Protein AF-0000000086682140 (afdb_homodimer)

InterPro domains:
  IPR010852 Putative stress-induced transcription regulator [PTHR35525] (12-172)
  IPR021005 Zinc finger, CGNR [PF11706] (122-170)
  IPR023286 ABATE domain superfamily [G3DSA:1.10.3300.10] (5-171)
  IPR023286 ABATE domain superfamily [SSF160904] (14-169)

Foldseek 3Di:
DALVPCQVVFADPDLLNVLLVLLQLWWQFPVVSDIDHNLVVVCVVVVHDPVQSVVSVLLSVLLLCLQAVPVCNVVSLVVLCVVFVWDWDADPNDIAIDTHDGPSSSNSSVLVVCVVVVQNNQFHAAPPTRRTGGHPDPVSPDRHPACDQSDPRRDNSNVVVVVVVVVVVVVVPDD/DPLVPCQVVFADPDLLNVLLVLLCLWWQFPVVSDIDHNLVVVCVVVVHDPVQSVLSVLLSVLLLCLQAVPVCNVVSLVVLCVVFVWDWDADPNDIAIDTHDGDSSSNSSVLVVCVVVVQNNQFHAAPATRRTGGHPDPVSPDRHPACDQSDPRRDNSNVVVVVVVVVVVVVVPDD

Radius of gyration: 27.81 Å; Cα contacts (8 Å, |Δi|>4): 488; chains: 2; bounding box: 54×77×86 Å

Solvent-accessible surface area (backbone atoms only — not comparable to full-atom values): 19083 Å² total; per-residue (Å²): 125,67,48,66,80,64,41,66,70,30,59,42,68,74,66,41,29,58,48,45,54,55,47,51,24,47,38,36,44,77,87,76,63,48,76,44,75,47,48,67,60,53,37,60,77,66,67,55,51,75,69,51,46,56,51,40,52,54,47,36,55,46,49,48,40,33,48,66,62,38,94,57,22,47,59,49,51,38,52,50,36,59,74,18,54,40,27,66,37,50,56,95,76,33,69,43,74,46,53,44,89,56,72,59,26,52,47,49,49,30,49,51,52,25,32,63,73,62,49,42,83,29,38,37,47,16,83,77,52,49,47,58,34,27,43,81,50,93,85,51,71,69,66,51,74,25,58,55,50,71,45,98,69,32,55,27,48,37,46,54,50,51,52,50,50,51,49,52,56,50,64,68,55,62,131,126,66,44,64,78,62,41,63,71,30,58,40,70,75,64,41,29,59,49,45,55,54,47,51,24,49,38,37,44,78,88,76,63,48,76,43,75,47,47,65,60,53,38,58,77,66,67,54,50,72,68,52,46,56,49,39,52,53,47,36,56,48,49,50,40,33,46,64,62,38,94,56,21,47,58,49,51,39,53,48,36,59,73,19,55,40,28,66,37,51,55,96,77,33,69,42,74,45,53,46,86,53,72,59,26,52,47,50,49,29,48,51,53,25,32,63,72,62,49,43,83,29,40,36,46,14,84,78,53,52,49,58,32,28,43,80,50,92,85,53,71,71,66,49,75,25,60,55,50,66,42,97,69,32,55,27,48,38,45,53,51,51,52,52,51,51,50,51,56,50,65,69,54,61,131

Nearest PDB structures (foldseek):
  4pwx-assembly1_C  TM=3.689E-01  e=3.991E+00  Saccharomyces cerevisiae S288C
  5t7z-assembly1_A  TM=4.632E-01  e=8.952E+00  Sorangium cellulosum
  8cdq-assembly1_A  TM=2.396E-01  e=1.258E+00  Plasmodium falciparum 3D7
  8wx1-assembly1_A  TM=2.252E-01  e=6.708E+00  Mus musculus
  5t7z-assembly1_A  TM=4.726E-01  e=6.523E+00  Sorangium cellulosum

Sequence (350 aa):
MVNGGRAAAQEAPGALERVRELLNTWLVPNDTRQPTDAFAGYATRHGLTRAERSELRELRDDLRGAVERADDGDDRLNGWLRRSDLRPEIENGTLVFRHAPGPAAELVAAVVAAVDDGRWPRLKACPDCRWVFYDHTRNGGKRWCLMTAGGPDGRSCGTIAKVRSHRQRQAAQPFMVNGGRAAAQEAPGALERVRELLNTWLVPNDTRQPTDAFAGYATRHGLTRAERSELRELRDDLRGAVERADDGDDRLNGWLRRSDLRPEIENGTLVFRHAPGPAAELVAAVVAAVDDGRWPRLKACPDCRWVFYDHTRNGGKRWCLMTAGGPDGRSCGTIAKVRSHRQRQAAQPF

pLDDT: mean 88.55, std 13.65, range [26.81, 98.31]

Organism: NCBI:txid175570

Structure (mmCIF, N/CA/C/O backbone):
data_AF-0000000086682140-model_v1
#
loop_
_entity.id
_entity.type
_entity.pdbx_description
1 polymer 'PadR family transcriptional regulator'
#
loop_
_atom_site.group_PDB
_atom_site.id
_atom_site.type_symbol
_atom_site.label_atom_id
_atom_site.label_alt_id
_atom_site.label_comp_id
_atom_site.label_asym_id
_atom_site.label_entity_id
_atom_site.label_seq_id
_atom_site.pdbx_PDB_ins_code
_atom_site.Cartn_x
_atom_site.Cartn_y
_atom_site.Cartn_z
_atom_site.occupancy
_atom_site.B_iso_or_equiv
_atom_site.auth_seq_id
_atom_site.auth_comp_id
_atom_site.auth_asym_id
_atom_site.auth_atom_id
_atom_site.pdbx_PDB_model_num
ATOM 1 N N . MET A 1 1 ? 10.82 -36.281 -7.223 1 27.5 1 MET A N 1
ATOM 2 C CA . MET A 1 1 ? 11.617 -35.156 -6.758 1 27.5 1 MET A CA 1
ATOM 3 C C . MET A 1 1 ? 11.641 -34.031 -7.793 1 27.5 1 MET A C 1
ATOM 5 O O . MET A 1 1 ? 12.047 -34.25 -8.938 1 27.5 1 MET A O 1
ATOM 9 N N . VAL A 1 2 ? 10.617 -33.219 -7.898 1 36.12 2 VAL A N 1
ATOM 10 C CA . VAL A 1 2 ? 10.609 -32 -8.742 1 36.12 2 VAL A CA 1
ATOM 11 C C . VAL A 1 2 ? 11.984 -31.344 -8.695 1 36.12 2 VAL A C 1
ATOM 13 O O . VAL A 1 2 ? 12.789 -31.625 -7.801 1 36.12 2 VAL A O 1
ATOM 16 N N . ASN A 1 3 ? 12.516 -30.609 -9.641 1 38.56 3 ASN A N 1
ATOM 17 C CA . ASN A 1 3 ? 13.797 -29.922 -9.664 1 38.56 3 ASN A CA 1
ATOM 18 C C . ASN A 1 3 ? 14.172 -29.391 -8.281 1 38.56 3 ASN A C 1
ATOM 20 O O . ASN A 1 3 ? 13.805 -28.281 -7.914 1 38.56 3 ASN A O 1
ATOM 24 N N . GLY A 1 4 ? 14.281 -30.234 -7.359 1 37.88 4 GLY A N 1
ATOM 25 C CA . GLY A 1 4 ? 14.586 -29.938 -5.969 1 37.88 4 GLY A CA 1
ATOM 26 C C . GLY A 1 4 ? 15.641 -28.875 -5.805 1 37.88 4 GLY A C 1
ATOM 27 O O . GLY A 1 4 ? 15.516 -28 -4.945 1 37.88 4 GLY A O 1
ATOM 28 N N . GLY A 1 5 ? 16.906 -29.172 -6.305 1 43.31 5 GLY A N 1
ATOM 29 C CA . GLY A 1 5 ? 18.047 -28.297 -6.082 1 43.31 5 GLY A CA 1
ATOM 30 C C . GLY A 1 5 ? 17.875 -26.922 -6.688 1 43.31 5 GLY A C 1
ATOM 31 O O . GLY A 1 5 ? 18.344 -25.922 -6.121 1 43.31 5 GLY A O 1
ATOM 32 N N . ARG A 1 6 ? 17.609 -26.797 -7.945 1 46.78 6 ARG A N 1
ATOM 33 C CA . ARG A 1 6 ? 17.5 -25.625 -8.805 1 46.78 6 ARG A CA 1
ATOM 34 C C . ARG A 1 6 ? 16.172 -24.906 -8.586 1 46.78 6 ARG A C 1
ATOM 36 O O . ARG A 1 6 ? 15.922 -23.844 -9.172 1 46.78 6 ARG A O 1
ATOM 43 N N . ALA A 1 7 ? 15.242 -25.562 -7.852 1 53.06 7 ALA A N 1
ATOM 44 C CA . ALA A 1 7 ? 13.977 -25.047 -7.352 1 53.06 7 ALA A CA 1
ATOM 45 C C . ALA A 1 7 ? 14.203 -23.828 -6.449 1 53.06 7 ALA A C 1
ATOM 47 O O . ALA A 1 7 ? 13.383 -22.906 -6.414 1 53.06 7 ALA A O 1
ATOM 48 N N . ALA A 1 8 ? 15.453 -23.938 -5.832 1 55.75 8 ALA A N 1
ATOM 49 C CA . ALA A 1 8 ? 15.727 -22.906 -4.84 1 55.75 8 ALA A CA 1
ATOM 50 C C . ALA A 1 8 ? 15.883 -21.547 -5.504 1 55.75 8 ALA A C 1
ATOM 52 O O . ALA A 1 8 ? 15.469 -20.516 -4.945 1 55.75 8 ALA A O 1
ATOM 53 N N . ALA A 1 9 ? 16.156 -21.672 -6.949 1 74.31 9 ALA A N 1
ATOM 54 C CA . ALA A 1 9 ? 16.453 -20.391 -7.602 1 74.31 9 ALA A CA 1
ATOM 55 C C . ALA A 1 9 ? 15.18 -19.734 -8.133 1 74.31 9 ALA A C 1
ATOM 57 O O . ALA A 1 9 ? 15.195 -18.562 -8.516 1 74.31 9 ALA A O 1
ATOM 58 N N . GLN A 1 10 ? 14.008 -20.5 -7.844 1 89.69 10 GLN A N 1
ATOM 59 C CA . GLN A 1 10 ? 12.812 -19.922 -8.453 1 89.69 10 GLN A CA 1
ATOM 60 C C . GLN A 1 10 ? 11.797 -19.516 -7.383 1 89.69 10 GLN A C 1
ATOM 62 O O . GLN A 1 10 ? 10.695 -19.062 -7.707 1 89.69 10 GLN A O 1
ATOM 67 N N . GLU A 1 11 ? 12.195 -19.703 -6.121 1 94 11 GLU A N 1
ATOM 68 C CA . GLU A 1 11 ? 11.305 -19.422 -5 1 94 11 GLU A CA 1
ATOM 69 C C . GLU A 1 11 ? 10.984 -17.938 -4.922 1 94 11 GLU A C 1
ATOM 71 O O . GLU A 1 11 ? 11.867 -17.094 -5.125 1 94 11 GLU A O 1
ATOM 76 N N . ALA A 1 12 ? 9.656 -17.688 -4.68 1 96.5 12 ALA A N 1
ATOM 77 C CA . ALA A 1 12 ? 9.258 -16.297 -4.473 1 96.5 12 ALA A CA 1
ATOM 78 C C . ALA A 1 12 ? 9.609 -15.828 -3.061 1 96.5 12 ALA A C 1
ATOM 80 O O . ALA A 1 12 ? 9.688 -16.641 -2.135 1 96.5 12 ALA A O 1
ATOM 81 N N . PRO A 1 13 ? 9.898 -14.625 -2.904 1 95.31 13 PRO A N 1
ATOM 82 C CA . PRO A 1 13 ? 10.242 -14.125 -1.569 1 95.31 13 PRO A CA 1
ATOM 83 C C . PRO A 1 13 ? 9.047 -14.109 -0.62 1 95.31 13 PRO A C 1
ATOM 85 O O . PRO A 1 13 ? 7.922 -13.844 -1.046 1 95.31 13 PRO A O 1
ATOM 88 N N . GLY A 1 14 ? 9.289 -14.414 0.623 1 94.25 14 GLY A N 1
ATOM 89 C CA . GLY A 1 14 ? 8.312 -14.25 1.688 1 94.25 14 GLY A CA 1
ATOM 90 C C . GLY A 1 14 ? 7.039 -15.031 1.453 1 94.25 14 GLY A C 1
ATOM 91 O O . GLY A 1 14 ? 7.082 -16.188 1.027 1 94.25 14 GLY A O 1
ATOM 92 N N . ALA A 1 15 ? 5.895 -14.406 1.767 1 96 15 ALA A N 1
ATOM 93 C CA . ALA A 1 15 ? 4.59 -15.062 1.734 1 96 15 ALA A CA 1
ATOM 94 C C . ALA A 1 15 ? 4.164 -15.367 0.301 1 96 15 ALA A C 1
ATOM 96 O O . ALA A 1 15 ? 3.285 -16.203 0.07 1 96 15 ALA A O 1
ATOM 97 N N . LEU A 1 16 ? 4.762 -14.719 -0.667 1 97.56 16 LEU A N 1
ATOM 98 C CA . LEU A 1 16 ? 4.438 -14.953 -2.07 1 97.56 16 LEU A CA 1
ATOM 99 C C . LEU A 1 16 ? 4.773 -16.375 -2.479 1 97.56 16 LEU A C 1
ATOM 101 O O . LEU A 1 16 ? 4.184 -16.922 -3.418 1 97.56 16 LEU A O 1
ATOM 105 N N . GLU A 1 17 ? 5.727 -17 -1.706 1 97.62 17 GLU A N 1
ATOM 106 C CA . GLU A 1 17 ? 6.086 -18.391 -1.981 1 97.62 17 GLU A CA 1
ATOM 107 C C . GLU A 1 17 ? 4.902 -19.312 -1.741 1 97.62 17 GLU A C 1
ATOM 109 O O . GLU A 1 17 ? 4.738 -20.312 -2.449 1 97.62 17 GLU A O 1
ATOM 114 N N . ARG A 1 18 ? 4.078 -18.969 -0.835 1 97.69 18 ARG A N 1
ATOM 115 C CA . ARG A 1 18 ? 2.902 -19.797 -0.57 1 97.69 18 ARG A CA 1
ATOM 116 C C . ARG A 1 18 ? 1.924 -19.734 -1.738 1 97.69 18 ARG A C 1
ATOM 118 O O . ARG A 1 18 ? 1.232 -20.719 -2.02 1 97.69 18 ARG A O 1
ATOM 125 N N . VAL A 1 19 ? 1.874 -18.609 -2.398 1 98.25 19 VAL A N 1
ATOM 126 C CA . VAL A 1 19 ? 1.046 -18.469 -3.59 1 98.25 19 VAL A CA 1
ATOM 127 C C . VAL A 1 19 ? 1.596 -19.328 -4.715 1 98.25 19 VAL A C 1
ATOM 129 O O . VAL A 1 19 ? 0.851 -20.094 -5.348 1 98.25 19 VAL A O 1
ATOM 132 N N . ARG A 1 20 ? 2.885 -19.25 -4.895 1 97.62 20 ARG A N 1
ATOM 133 C CA . ARG A 1 20 ? 3.527 -20.047 -5.93 1 97.62 20 ARG A CA 1
ATOM 134 C C . ARG A 1 20 ? 3.316 -21.547 -5.676 1 97.62 20 ARG A C 1
ATOM 136 O O . ARG A 1 20 ? 3.027 -22.297 -6.602 1 97.62 20 ARG A O 1
ATOM 143 N N . GLU A 1 21 ? 3.455 -21.938 -4.43 1 96.81 21 GLU A N 1
ATOM 144 C CA . GLU A 1 21 ? 3.238 -23.328 -4.055 1 96.81 21 GLU A CA 1
ATOM 145 C C . GLU A 1 21 ? 1.837 -23.797 -4.441 1 96.81 21 GLU A C 1
ATOM 147 O O . GLU A 1 21 ? 1.67 -24.875 -5.008 1 96.81 21 GLU A O 1
ATOM 152 N N . LEU A 1 22 ? 0.866 -23.016 -4.164 1 97.88 22 LEU A N 1
ATOM 153 C CA . LEU A 1 22 ? -0.511 -23.359 -4.5 1 97.88 22 LEU A CA 1
ATOM 154 C C . LEU A 1 22 ? -0.693 -23.469 -6.008 1 97.88 22 LEU A C 1
ATOM 156 O O . LEU A 1 22 ? -1.294 -24.422 -6.496 1 97.88 22 LEU A O 1
ATOM 160 N N . LEU A 1 23 ? -0.171 -22.5 -6.738 1 97 23 LEU A N 1
ATOM 161 C CA . LEU A 1 23 ? -0.361 -22.453 -8.188 1 97 23 LEU A CA 1
ATOM 162 C C . LEU A 1 23 ? 0.277 -23.672 -8.852 1 97 23 LEU A C 1
ATOM 164 O O . LEU A 1 23 ? -0.241 -24.172 -9.852 1 97 23 LEU A O 1
ATOM 168 N N . ASN A 1 24 ? 1.312 -24.156 -8.266 1 95.25 24 ASN A N 1
ATOM 169 C CA . ASN A 1 24 ? 2.059 -25.25 -8.883 1 95.25 24 ASN A CA 1
ATOM 170 C C . ASN A 1 24 ? 1.51 -26.609 -8.469 1 95.25 24 ASN A C 1
ATOM 172 O O . ASN A 1 24 ? 2.102 -27.641 -8.781 1 95.25 24 ASN A O 1
ATOM 176 N N . THR A 1 25 ? 0.406 -26.562 -7.777 1 96.25 25 THR A N 1
ATOM 177 C CA . THR A 1 25 ? -0.294 -27.812 -7.559 1 96.25 25 THR A CA 1
ATOM 178 C C . THR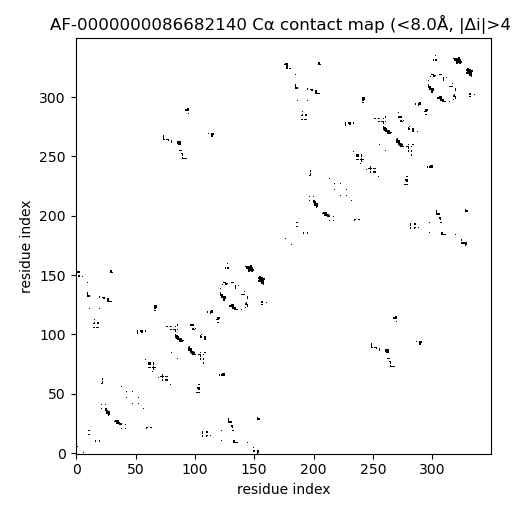 A 1 25 ? -0.935 -28.312 -8.852 1 96.25 25 THR A C 1
ATOM 180 O O . THR A 1 25 ? -1.31 -29.484 -8.953 1 96.25 25 THR A O 1
ATOM 183 N N . TRP A 1 26 ? -1.148 -27.422 -9.797 1 90.31 26 TRP A N 1
ATOM 184 C CA . TRP A 1 26 ? -1.518 -27.797 -11.156 1 90.31 26 TRP A CA 1
ATOM 185 C C . TRP A 1 26 ? -0.335 -27.625 -12.102 1 90.31 26 TRP A C 1
ATOM 187 O O . TRP A 1 26 ? 0.271 -26.547 -12.172 1 90.31 26 TRP A O 1
ATOM 197 N N . LEU A 1 27 ? 0.057 -28.734 -12.742 1 84.44 27 LEU A N 1
ATOM 198 C CA . LEU A 1 27 ? 1.24 -28.656 -13.594 1 84.44 27 LEU A CA 1
ATOM 199 C C . LEU A 1 27 ? 1.135 -29.641 -14.766 1 84.44 27 LEU A C 1
ATOM 201 O O . LEU A 1 27 ? 0.245 -30.484 -14.789 1 84.44 27 LEU A O 1
ATOM 205 N N . VAL A 1 28 ? 1.947 -29.406 -15.742 1 85 28 VAL A N 1
ATOM 206 C CA . VAL A 1 28 ? 2.104 -30.297 -16.875 1 85 28 VAL A CA 1
ATOM 207 C C . VAL A 1 28 ? 3.473 -30.984 -16.812 1 85 28 VAL A C 1
ATOM 209 O O . VAL A 1 28 ? 4.48 -30.391 -17.219 1 85 28 VAL A O 1
ATOM 212 N N . PRO A 1 29 ? 3.449 -32.219 -16.406 1 80.56 29 PRO A N 1
ATOM 213 C CA . PRO A 1 29 ? 4.734 -32.938 -16.328 1 80.56 29 PRO A CA 1
ATOM 214 C C . PRO A 1 29 ? 5.434 -33 -17.688 1 80.56 29 PRO A C 1
ATOM 216 O O . PRO A 1 29 ? 4.777 -33.156 -18.719 1 80.56 29 PRO A O 1
ATOM 219 N N . ASN A 1 30 ? 6.699 -32.875 -17.609 1 77.12 30 ASN A N 1
ATOM 220 C CA . ASN A 1 30 ? 7.488 -32.844 -18.828 1 77.12 30 ASN A CA 1
ATOM 221 C C . ASN A 1 30 ? 7.371 -34.156 -19.594 1 77.12 30 ASN A C 1
ATOM 223 O O . ASN A 1 30 ? 7.344 -34.188 -20.828 1 77.12 30 ASN A O 1
ATOM 227 N N . ASP A 1 31 ? 7.336 -35.281 -18.859 1 77.81 31 ASP A N 1
ATOM 228 C CA . ASP A 1 31 ? 7.387 -36.594 -19.453 1 77.81 31 ASP A CA 1
ATOM 229 C C . ASP A 1 31 ? 6.062 -36.938 -20.125 1 77.81 31 ASP A C 1
ATOM 231 O O . ASP A 1 31 ? 6.043 -37.375 -21.281 1 77.81 31 ASP A O 1
ATOM 235 N N . THR A 1 32 ? 4.938 -36.688 -19.484 1 81.94 32 THR A N 1
ATOM 236 C CA . THR A 1 32 ? 3.641 -37.094 -20 1 81.94 32 THR A CA 1
ATOM 237 C C . THR A 1 32 ? 2.982 -35.969 -20.781 1 81.94 32 THR A C 1
ATOM 239 O O . THR A 1 32 ? 2.139 -36.219 -21.641 1 81.94 32 THR A O 1
ATOM 242 N N . ARG A 1 33 ? 3.361 -34.781 -20.422 1 83.62 33 ARG A N 1
ATOM 243 C CA . ARG A 1 33 ? 2.76 -33.594 -20.984 1 83.62 33 ARG A CA 1
ATOM 244 C C . ARG A 1 33 ? 1.255 -33.562 -20.734 1 83.62 33 ARG A C 1
ATOM 246 O O . ARG A 1 33 ? 0.515 -32.875 -21.453 1 83.62 33 ARG A O 1
ATOM 253 N N . GLN A 1 34 ? 0.781 -34.438 -19.781 1 87.69 34 GLN A N 1
ATOM 254 C CA . GLN A 1 34 ? -0.613 -34.438 -19.359 1 87.69 34 GLN A CA 1
ATOM 255 C C . GLN A 1 34 ? -0.781 -33.656 -18.047 1 87.69 34 GLN A C 1
ATOM 257 O O . GLN A 1 34 ? -0.098 -33.938 -17.062 1 87.69 34 GLN A O 1
ATOM 262 N N . PRO A 1 35 ? -1.695 -32.75 -18.188 1 89 35 PRO A N 1
ATOM 263 C CA . PRO A 1 35 ? -1.906 -31.953 -16.984 1 89 35 PRO A CA 1
ATOM 264 C C . PRO A 1 35 ? -2.217 -32.812 -15.758 1 89 35 PRO A C 1
ATOM 266 O O . PRO A 1 35 ? -2.953 -33.781 -15.859 1 89 35 PRO A O 1
ATOM 269 N N . THR A 1 36 ? -1.603 -32.562 -14.688 1 89.69 36 THR A N 1
ATOM 270 C CA . THR A 1 36 ? -1.779 -33.25 -13.414 1 89.69 36 THR A CA 1
ATOM 271 C C . THR A 1 36 ? -2.168 -32.25 -12.32 1 89.69 36 THR A C 1
ATOM 273 O O . THR A 1 36 ? -1.64 -31.141 -12.266 1 89.69 36 THR A O 1
ATOM 276 N N . ASP A 1 37 ? -3.117 -32.656 -11.453 1 94.19 37 ASP A N 1
ATOM 277 C CA . ASP A 1 37 ? -3.572 -31.844 -10.336 1 94.19 37 ASP A CA 1
ATOM 278 C C . ASP A 1 37 ? -3.156 -32.469 -9 1 94.19 37 ASP A C 1
ATOM 280 O O . ASP A 1 37 ? -3.752 -33.438 -8.547 1 94.19 37 ASP A O 1
ATOM 284 N N . ALA A 1 38 ? -2.205 -31.922 -8.406 1 94.38 38 ALA A N 1
ATOM 285 C CA . ALA A 1 38 ? -1.678 -32.406 -7.141 1 94.38 38 ALA A CA 1
ATOM 286 C C . ALA A 1 38 ? -2.293 -31.672 -5.957 1 94.38 38 ALA A C 1
ATOM 288 O O . ALA A 1 38 ? -1.717 -31.641 -4.867 1 94.38 38 ALA A O 1
ATOM 289 N N . PHE A 1 39 ? -3.479 -31.078 -6.117 1 97.12 39 PHE A N 1
ATOM 290 C CA . PHE A 1 39 ? -4.113 -30.266 -5.094 1 97.12 39 PHE A CA 1
ATOM 291 C C . PHE A 1 39 ? -4.48 -31.109 -3.879 1 97.12 39 PHE A C 1
ATOM 293 O O . PHE A 1 39 ? -4.395 -30.641 -2.742 1 97.12 39 PHE A O 1
ATOM 300 N N . ALA A 1 40 ? -4.891 -32.312 -4.098 1 96 40 ALA A N 1
ATOM 301 C CA . ALA A 1 40 ? -5.316 -33.188 -2.994 1 96 40 ALA A CA 1
ATOM 302 C C . ALA A 1 40 ? -4.191 -33.375 -1.983 1 96 40 ALA A C 1
ATOM 304 O O . ALA A 1 40 ? -4.418 -33.312 -0.773 1 96 40 ALA A O 1
ATOM 305 N N . GLY A 1 41 ? -3.016 -33.656 -2.502 1 96.19 41 GLY A N 1
ATOM 306 C CA . GLY A 1 41 ? -1.868 -33.781 -1.619 1 96.19 41 GLY A CA 1
ATOM 307 C C . GLY A 1 41 ? -1.547 -32.5 -0.866 1 96.19 41 GLY A C 1
ATOM 308 O O . GLY A 1 41 ? -1.269 -32.531 0.335 1 96.19 41 GLY A O 1
ATOM 309 N N . TYR A 1 42 ? -1.595 -31.469 -1.552 1 97.31 42 TYR A N 1
ATOM 310 C CA . TYR A 1 42 ? -1.396 -30.141 -0.957 1 97.31 42 TYR A CA 1
ATOM 311 C C . TYR A 1 42 ? -2.4 -29.891 0.162 1 97.31 42 TYR A C 1
ATOM 313 O O . TYR A 1 42 ? -2.027 -29.453 1.252 1 97.31 42 TYR A O 1
ATOM 321 N N . ALA A 1 43 ? -3.674 -30.141 -0.108 1 97.69 43 ALA A N 1
ATOM 322 C CA . ALA A 1 43 ? -4.75 -29.906 0.851 1 97.69 43 ALA A CA 1
ATOM 323 C C . ALA A 1 43 ? -4.555 -30.734 2.111 1 97.69 43 ALA A C 1
ATOM 325 O O . ALA A 1 43 ? -4.777 -30.266 3.225 1 97.69 43 ALA A O 1
ATOM 326 N N . THR A 1 44 ? -4.109 -31.969 1.901 1 97.25 44 THR A N 1
ATOM 327 C CA . THR A 1 44 ? -3.879 -32.875 3.027 1 97.25 44 THR A CA 1
ATOM 328 C C . THR A 1 44 ? -2.719 -32.375 3.887 1 97.25 44 THR A C 1
ATOM 330 O O . THR A 1 44 ? -2.83 -32.312 5.113 1 97.25 44 THR A O 1
ATOM 333 N N . ARG A 1 45 ? -1.679 -31.969 3.252 1 96.81 45 ARG A N 1
ATOM 334 C CA . ARG A 1 45 ? -0.485 -31.5 3.949 1 96.81 45 ARG A CA 1
ATOM 335 C C . ARG A 1 45 ? -0.788 -30.25 4.766 1 96.81 45 ARG A C 1
ATOM 337 O O . ARG A 1 45 ? -0.194 -30.047 5.824 1 96.81 45 ARG A O 1
ATOM 344 N N . HIS A 1 46 ? -1.737 -29.5 4.332 1 96.62 46 HIS A N 1
ATOM 345 C CA . HIS A 1 46 ? -2.041 -28.234 5 1 96.62 46 HIS A CA 1
ATOM 346 C C . HIS A 1 46 ? -3.268 -28.375 5.895 1 96.62 46 HIS A C 1
ATOM 348 O O . HIS A 1 46 ? -3.715 -27.391 6.492 1 96.62 46 HIS A O 1
ATOM 354 N N . GLY A 1 47 ? -3.861 -29.5 5.973 1 97.12 47 GLY A N 1
ATOM 355 C CA . GLY A 1 47 ? -4.977 -29.75 6.871 1 97.12 47 GLY A CA 1
ATOM 356 C C . GLY A 1 47 ? -6.207 -28.922 6.547 1 97.12 47 GLY A C 1
ATOM 357 O O . GLY A 1 47 ? -6.852 -28.391 7.449 1 97.12 47 GLY A O 1
ATOM 358 N N . LEU A 1 48 ? -6.621 -28.859 5.289 1 97.81 48 LEU A N 1
ATOM 359 C CA . LEU A 1 48 ? -7.711 -27.984 4.848 1 97.81 48 LEU A CA 1
ATOM 360 C C . LEU A 1 48 ? -9.055 -28.672 5.039 1 97.81 48 LEU A C 1
ATOM 362 O O . LEU A 1 48 ? -9.188 -29.875 4.793 1 97.81 48 LEU A O 1
ATOM 366 N N . THR A 1 49 ? -9.992 -27.922 5.484 1 97.88 49 THR A N 1
ATOM 367 C CA . THR A 1 49 ? -11.375 -28.391 5.523 1 97.88 49 THR A CA 1
ATOM 368 C C . THR A 1 49 ? -11.961 -28.469 4.113 1 97.88 49 THR A C 1
ATOM 370 O O . THR A 1 49 ? -11.352 -27.969 3.16 1 97.88 49 THR A O 1
ATOM 373 N N . ARG A 1 50 ? -13.102 -29.109 3.945 1 97.19 50 ARG A N 1
ATOM 374 C CA . ARG A 1 50 ? -13.766 -29.219 2.652 1 97.19 50 ARG A CA 1
ATOM 375 C C . ARG A 1 50 ? -14.062 -27.828 2.07 1 97.19 50 ARG A C 1
ATOM 377 O O . ARG A 1 50 ? -13.852 -27.594 0.878 1 97.19 50 ARG A O 1
ATOM 384 N N . ALA A 1 51 ? -14.531 -26.969 2.932 1 97.12 51 ALA A N 1
ATOM 385 C CA . ALA A 1 51 ? -14.859 -25.625 2.488 1 97.12 51 ALA A CA 1
ATOM 386 C C . ALA A 1 51 ? -13.609 -24.875 2.039 1 97.12 51 ALA A C 1
ATOM 388 O O . ALA A 1 51 ? -13.625 -24.188 1.014 1 97.12 51 ALA A O 1
ATOM 389 N N . GLU A 1 52 ? -12.562 -25.047 2.74 1 97.81 52 GLU A N 1
ATOM 390 C CA . GLU A 1 52 ? -11.312 -24.375 2.408 1 97.81 52 GLU A CA 1
ATOM 391 C C . GLU A 1 52 ? -10.719 -24.922 1.113 1 97.81 52 GLU A C 1
ATOM 393 O O . GLU A 1 52 ? -10.125 -24.188 0.329 1 97.81 52 GLU A O 1
ATOM 398 N N . ARG A 1 53 ? -10.898 -26.219 0.933 1 98 53 ARG A N 1
ATOM 399 C CA . ARG A 1 53 ? -10.422 -26.844 -0.299 1 98 53 ARG A CA 1
ATOM 400 C C . ARG A 1 53 ? -11.102 -26.234 -1.519 1 98 53 ARG A C 1
ATOM 402 O O . ARG A 1 53 ? -10.438 -25.859 -2.484 1 98 53 ARG A O 1
ATOM 409 N N . SER A 1 54 ? -12.391 -26.172 -1.442 1 97.56 54 SER A N 1
ATOM 410 C CA . SER A 1 54 ? -13.156 -25.609 -2.553 1 97.56 54 SER A CA 1
ATOM 411 C C . SER A 1 54 ? -12.75 -24.172 -2.828 1 97.56 54 SER A C 1
ATOM 413 O O . SER A 1 54 ? -12.523 -23.797 -3.98 1 97.56 54 SER A O 1
ATOM 415 N N . GLU A 1 55 ? -12.609 -23.406 -1.826 1 97.88 55 GLU A N 1
ATOM 416 C CA . GLU A 1 55 ? -12.242 -22 -1.942 1 97.88 55 GLU A CA 1
ATOM 417 C C . GLU A 1 55 ? -10.844 -21.828 -2.527 1 97.88 55 GLU A C 1
ATOM 419 O O . GLU A 1 55 ? -10.625 -21 -3.408 1 97.88 55 GLU A O 1
ATOM 424 N N . LEU A 1 56 ? -9.93 -22.625 -2.113 1 98.19 56 LEU A N 1
ATOM 425 C CA . LEU A 1 56 ? -8.547 -22.516 -2.555 1 98.19 56 LEU A CA 1
ATOM 426 C C . LEU A 1 56 ? -8.398 -22.969 -4.004 1 98.19 56 LEU A C 1
ATOM 428 O O . LEU A 1 56 ? -7.574 -22.422 -4.742 1 98.19 56 LEU A O 1
ATOM 432 N N . ARG A 1 57 ? -9.195 -23.922 -4.375 1 97.5 57 ARG A N 1
ATOM 433 C CA . ARG A 1 57 ? -9.164 -24.344 -5.773 1 97.5 57 ARG A CA 1
ATOM 434 C C . ARG A 1 57 ? -9.641 -23.219 -6.691 1 97.5 57 ARG A C 1
ATOM 436 O O . ARG A 1 57 ? -9.055 -22.984 -7.746 1 97.5 57 ARG A O 1
ATOM 443 N N . GLU A 1 58 ? -10.695 -22.609 -6.227 1 97.44 58 GLU A N 1
ATOM 444 C CA . GLU A 1 58 ? -11.195 -21.469 -6.992 1 97.44 58 GLU A CA 1
ATOM 445 C C . GLU A 1 58 ? -10.148 -20.359 -7.051 1 97.44 58 GLU A C 1
ATOM 447 O O . GLU A 1 58 ? -9.922 -19.766 -8.109 1 97.44 58 GLU A O 1
ATOM 452 N N . LEU A 1 59 ? -9.539 -20.062 -5.949 1 98.25 59 LEU A N 1
ATOM 453 C CA . LEU A 1 59 ? -8.5 -19.047 -5.879 1 98.25 59 LEU A CA 1
ATOM 454 C C . LEU A 1 59 ? -7.332 -19.391 -6.793 1 98.25 59 LEU A C 1
ATOM 456 O O . LEU A 1 59 ? -6.816 -18.531 -7.508 1 98.25 59 LEU A O 1
ATOM 460 N N . ARG A 1 60 ? -6.918 -20.656 -6.719 1 97.88 60 ARG A N 1
ATOM 461 C CA . ARG A 1 60 ? -5.812 -21.125 -7.555 1 97.88 60 ARG A CA 1
ATOM 462 C C . ARG A 1 60 ? -6.078 -20.828 -9.031 1 97.88 60 ARG A C 1
ATOM 464 O O . ARG A 1 60 ? -5.207 -20.297 -9.727 1 97.88 60 ARG A O 1
ATOM 471 N N . ASP A 1 61 ? -7.277 -21.109 -9.453 1 95.44 61 ASP A N 1
ATOM 472 C CA . ASP A 1 61 ? -7.629 -20.922 -10.859 1 95.44 61 ASP A CA 1
ATOM 473 C C . ASP A 1 61 ? -7.617 -19.438 -11.227 1 95.44 61 ASP A C 1
ATOM 475 O O . ASP A 1 61 ? -7.094 -19.062 -12.281 1 95.44 61 ASP A O 1
ATOM 479 N N . ASP A 1 62 ? -8.141 -18.641 -10.398 1 96.38 62 ASP A N 1
ATOM 480 C CA . ASP A 1 62 ? -8.195 -17.203 -10.664 1 96.38 62 ASP A CA 1
ATOM 481 C C . ASP A 1 62 ? -6.797 -16.578 -10.617 1 96.38 62 ASP A C 1
ATOM 483 O O . ASP A 1 62 ? -6.461 -15.734 -11.445 1 96.38 62 ASP A O 1
ATOM 487 N N . LEU A 1 63 ? -5.973 -17.016 -9.672 1 97.06 63 LEU A N 1
ATOM 488 C CA . LEU A 1 63 ? -4.621 -16.484 -9.57 1 97.06 63 LEU A CA 1
ATOM 489 C C . LEU A 1 63 ? -3.779 -16.906 -10.773 1 97.06 63 LEU A C 1
ATOM 491 O O . LEU A 1 63 ? -2.928 -16.141 -11.234 1 97.06 63 LEU A O 1
ATOM 495 N N . ARG A 1 64 ? -3.986 -18.109 -11.211 1 94.56 64 ARG A N 1
ATOM 496 C CA . ARG A 1 64 ? -3.277 -18.547 -12.406 1 94.56 64 ARG A CA 1
ATOM 497 C C . ARG A 1 64 ? -3.605 -17.656 -13.602 1 94.56 64 ARG A C 1
ATOM 499 O O . ARG A 1 64 ? -2.709 -17.234 -14.336 1 94.56 64 ARG A O 1
ATOM 506 N N . GLY A 1 65 ? -4.883 -17.359 -13.75 1 92.88 65 GLY A N 1
ATOM 507 C CA . GLY A 1 65 ? -5.27 -16.422 -14.789 1 92.88 65 GLY A CA 1
ATOM 508 C C . GLY A 1 65 ? -4.594 -15.07 -14.656 1 92.88 65 GLY A C 1
ATOM 509 O O . GLY A 1 65 ? -4.16 -14.484 -15.648 1 92.88 65 GLY A O 1
ATOM 510 N N . ALA A 1 66 ? -4.477 -14.594 -13.469 1 94.25 66 ALA A N 1
ATOM 511 C CA . ALA A 1 66 ? -3.867 -13.297 -13.219 1 94.25 66 ALA A CA 1
ATOM 512 C C . ALA A 1 66 ? -2.373 -13.312 -13.523 1 94.25 66 ALA A C 1
ATOM 514 O O . ALA A 1 66 ? -1.841 -12.375 -14.117 1 94.25 66 ALA A O 1
ATOM 515 N N . VAL A 1 67 ? -1.686 -14.383 -13.109 1 94.31 67 VAL A N 1
ATOM 516 C CA . VAL A 1 67 ? -0.252 -14.531 -13.344 1 94.31 67 VAL A CA 1
ATOM 517 C C . VAL A 1 67 ? 0.021 -14.617 -14.844 1 94.31 67 VAL A C 1
ATOM 519 O O . VAL A 1 67 ? 1.012 -14.062 -15.336 1 94.31 67 VAL A O 1
ATOM 522 N N . GLU A 1 68 ? -0.877 -15.203 -15.523 1 89.81 68 GLU A N 1
ATOM 523 C CA . GLU A 1 68 ? -0.727 -15.359 -16.969 1 89.81 68 GLU A CA 1
ATOM 524 C C . GLU A 1 68 ? -1.23 -14.125 -17.703 1 89.81 68 GLU A C 1
ATOM 526 O O . GLU A 1 68 ? -1.358 -14.148 -18.938 1 89.81 68 GLU A O 1
ATOM 531 N N . ARG A 1 69 ? -1.534 -13.039 -16.984 1 80.56 69 ARG A N 1
ATOM 532 C CA . ARG A 1 69 ? -1.89 -11.719 -17.484 1 80.56 69 ARG A CA 1
ATOM 533 C C . ARG A 1 69 ? -3.143 -11.789 -18.359 1 80.56 69 ARG A C 1
ATOM 535 O O . ARG A 1 69 ? -3.189 -11.195 -19.438 1 80.56 69 ARG A O 1
ATOM 542 N N . ALA A 1 70 ? -4.012 -12.586 -17.875 1 81.69 70 ALA A N 1
ATOM 543 C CA . ALA A 1 70 ? -5.328 -12.586 -18.516 1 81.69 70 ALA A CA 1
ATOM 544 C C . ALA A 1 70 ? -5.941 -11.188 -18.484 1 81.69 70 ALA A C 1
ATOM 546 O O . ALA A 1 70 ? -5.695 -10.406 -17.562 1 81.69 70 ALA A O 1
ATOM 547 N N . ASP A 1 71 ? -6.707 -10.797 -19.484 1 83.75 71 ASP A N 1
ATOM 548 C CA . ASP A 1 71 ? -7.309 -9.477 -19.625 1 83.75 71 ASP A CA 1
ATOM 549 C C . ASP A 1 71 ? -8.109 -9.102 -18.375 1 83.75 71 ASP A C 1
ATOM 551 O O . ASP A 1 71 ? -8.188 -7.926 -18.016 1 83.75 71 ASP A O 1
ATOM 555 N N . ASP A 1 72 ? -8.656 -10.086 -17.719 1 89 72 ASP A N 1
ATOM 556 C CA . ASP A 1 72 ? -9.516 -9.82 -16.562 1 89 72 ASP A CA 1
ATOM 557 C C . ASP A 1 72 ? -8.789 -10.117 -15.258 1 89 72 ASP A C 1
ATOM 559 O O . ASP A 1 72 ? -9.422 -10.352 -14.227 1 89 72 ASP A O 1
ATOM 563 N N . GLY A 1 73 ? -7.508 -10.141 -15.281 1 91.38 73 GLY A N 1
ATOM 564 C CA . GLY A 1 73 ? -6.707 -10.469 -14.109 1 91.38 73 GLY A CA 1
ATOM 565 C C . GLY A 1 73 ? -6.996 -9.578 -12.922 1 91.38 73 GLY A C 1
ATOM 566 O O . GLY A 1 73 ? -7.23 -10.07 -11.812 1 91.38 73 GLY A O 1
ATOM 567 N N . ASP A 1 74 ? -7.082 -8.305 -13.172 1 92.94 74 ASP A N 1
ATOM 568 C CA . ASP A 1 74 ? -7.344 -7.355 -12.102 1 92.94 74 ASP A CA 1
ATOM 569 C C . ASP A 1 74 ? -8.734 -7.566 -11.508 1 92.94 74 ASP A C 1
ATOM 571 O O . ASP A 1 74 ? -8.914 -7.512 -10.289 1 92.94 74 ASP A O 1
ATOM 575 N N . ASP A 1 75 ? -9.688 -7.82 -12.375 1 94.5 75 ASP A N 1
ATOM 576 C CA . ASP A 1 75 ? -11.055 -8.023 -11.906 1 94.5 75 ASP A CA 1
ATOM 577 C C . ASP A 1 75 ? -11.148 -9.258 -11.008 1 94.5 75 ASP A C 1
ATOM 579 O O . ASP A 1 75 ? -11.852 -9.234 -9.992 1 94.5 75 ASP A O 1
ATOM 583 N N . ARG A 1 76 ? -10.477 -10.305 -11.398 1 94.75 76 ARG A N 1
ATOM 584 C CA . ARG A 1 76 ? -10.453 -11.523 -10.594 1 94.75 76 ARG A CA 1
ATOM 585 C C . ARG A 1 76 ? -9.82 -11.273 -9.234 1 94.75 76 ARG A C 1
ATOM 587 O O . ARG A 1 76 ? -10.344 -11.703 -8.211 1 94.75 76 ARG A O 1
ATOM 594 N N . LEU A 1 77 ? -8.734 -10.586 -9.258 1 96.19 77 LEU A N 1
ATOM 595 C CA . LEU A 1 77 ? -8.055 -10.273 -8.008 1 96.19 77 LEU A CA 1
ATOM 596 C C . LEU A 1 77 ? -8.938 -9.406 -7.113 1 96.19 77 LEU A C 1
ATOM 598 O O . LEU A 1 77 ? -9.047 -9.656 -5.91 1 96.19 77 LEU A O 1
ATOM 602 N N . ASN A 1 78 ? -9.555 -8.422 -7.723 1 97.12 78 ASN A N 1
ATOM 603 C CA . ASN A 1 78 ? -10.414 -7.527 -6.945 1 97.12 78 ASN A CA 1
ATOM 604 C C . ASN A 1 78 ? -11.594 -8.266 -6.336 1 97.12 78 ASN A C 1
ATOM 606 O O . ASN A 1 78 ? -12.047 -7.938 -5.238 1 97.12 78 ASN A O 1
ATOM 610 N N . GLY A 1 79 ? -12.141 -9.242 -7.09 1 97.25 79 GLY A N 1
ATOM 611 C CA . GLY A 1 79 ? -13.164 -10.094 -6.512 1 97.25 79 GLY A CA 1
ATOM 612 C C . GLY A 1 79 ? -12.711 -10.773 -5.23 1 97.25 79 GLY A C 1
ATOM 613 O O . GLY A 1 79 ? -13.461 -10.82 -4.25 1 97.25 79 GLY A O 1
ATOM 614 N N . TRP A 1 80 ? -11.555 -11.234 -5.203 1 97.69 80 TRP A N 1
ATOM 615 C CA . TRP A 1 80 ? -11.016 -11.93 -4.039 1 97.69 80 TRP A CA 1
ATOM 616 C C . TRP A 1 80 ? -10.703 -10.945 -2.918 1 97.69 80 TRP A C 1
ATOM 618 O O . TRP A 1 80 ? -10.836 -11.273 -1.736 1 97.69 80 TRP A O 1
ATOM 628 N N . LEU A 1 81 ? -10.242 -9.734 -3.273 1 97.12 81 LEU A N 1
ATOM 629 C CA . LEU A 1 81 ? -10.023 -8.711 -2.262 1 97.12 81 LEU A CA 1
ATOM 630 C C . LEU A 1 81 ? -11.2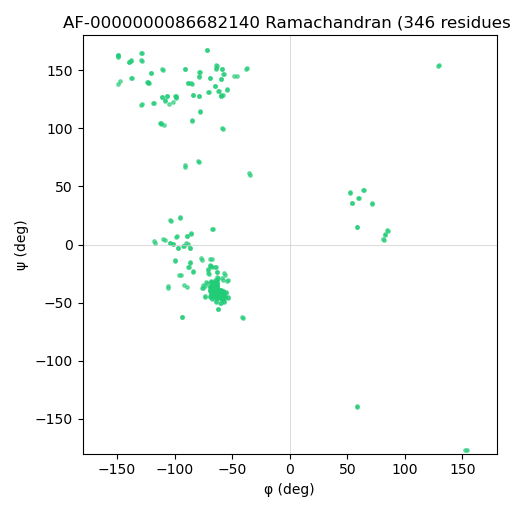97 -8.422 -1.481 1 97.12 81 LEU A C 1
ATOM 632 O O . LEU A 1 81 ? -11.273 -8.344 -0.251 1 97.12 81 LEU A O 1
ATOM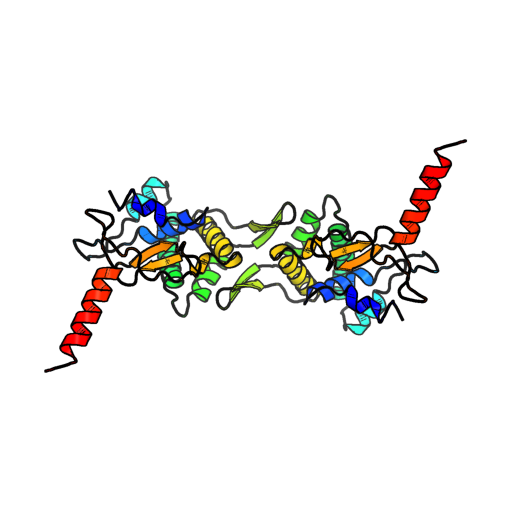 636 N N . ARG A 1 82 ? -12.367 -8.383 -2.221 1 96.25 82 ARG A N 1
ATOM 637 C CA . ARG A 1 82 ? -13.664 -8.133 -1.598 1 96.25 82 ARG A CA 1
ATOM 638 C C . ARG A 1 82 ? -14.102 -9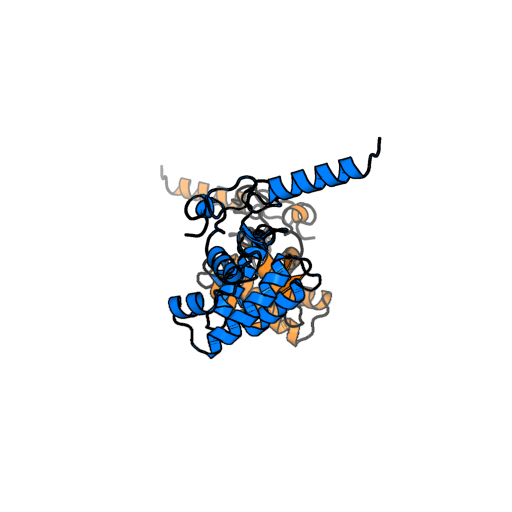.32 -0.745 1 96.25 82 ARG A C 1
ATOM 640 O O . ARG A 1 82 ? -14.531 -9.141 0.398 1 96.25 82 ARG A O 1
ATOM 647 N N . ARG A 1 83 ? -13.938 -10.461 -1.275 1 96.62 83 ARG A N 1
ATOM 648 C CA . ARG A 1 83 ? -14.352 -11.68 -0.583 1 96.62 83 ARG A CA 1
ATOM 649 C C . ARG A 1 83 ? -13.555 -11.867 0.706 1 96.62 83 ARG A C 1
ATOM 651 O O . ARG A 1 83 ? -14.086 -12.391 1.693 1 96.62 83 ARG A O 1
ATOM 658 N N . SER A 1 84 ? -12.344 -11.445 0.688 1 97.44 84 SER A N 1
ATOM 659 C CA . SER A 1 84 ? -11.461 -11.617 1.837 1 97.44 84 SER A CA 1
ATOM 660 C C . SER A 1 84 ? -11.617 -10.477 2.834 1 97.44 84 SER A C 1
ATOM 662 O O . SER A 1 84 ? -10.969 -10.469 3.881 1 97.44 84 SER A O 1
ATOM 664 N N . ASP A 1 85 ? -12.438 -9.5 2.521 1 95.56 85 ASP A N 1
ATOM 665 C CA . ASP A 1 85 ? -12.648 -8.328 3.359 1 95.56 85 ASP A CA 1
ATOM 666 C C . ASP A 1 85 ? -11.32 -7.66 3.723 1 95.56 85 ASP A C 1
ATOM 668 O O . ASP A 1 85 ? -11.062 -7.379 4.895 1 95.56 85 ASP A O 1
ATOM 672 N N . LEU A 1 86 ? -10.508 -7.551 2.734 1 96.38 86 LEU A N 1
ATOM 673 C CA . LEU A 1 86 ? -9.188 -6.98 2.949 1 96.38 86 LEU A CA 1
ATOM 674 C C . LEU A 1 86 ? -9.273 -5.488 3.234 1 96.38 86 LEU A C 1
ATOM 676 O O . LEU A 1 86 ? -9.945 -4.75 2.51 1 96.38 86 LEU A O 1
ATOM 680 N N . ARG A 1 87 ? -8.586 -5.074 4.289 1 95.81 87 ARG A N 1
ATOM 681 C CA . ARG A 1 87 ? -8.578 -3.668 4.68 1 95.81 87 ARG A CA 1
ATOM 682 C C . ARG A 1 87 ? -7.18 -3.211 5.07 1 95.81 87 ARG A C 1
ATOM 684 O O . ARG A 1 87 ? -6.434 -3.955 5.715 1 95.81 87 ARG A O 1
ATOM 691 N N . PRO A 1 88 ? -6.891 -1.992 4.711 1 96 88 PRO A N 1
ATOM 692 C CA . PRO A 1 88 ? -5.598 -1.466 5.156 1 96 88 PRO A CA 1
ATOM 693 C C . PRO A 1 88 ? -5.617 -1.014 6.613 1 96 88 PRO A C 1
ATOM 695 O O . PRO A 1 88 ? -6.637 -0.52 7.098 1 96 88 PRO A O 1
ATOM 698 N N . GLU A 1 89 ? -4.562 -1.204 7.262 1 95.56 89 GLU A N 1
ATOM 699 C CA . GLU A 1 89 ? -4.316 -0.713 8.617 1 95.56 89 GLU A CA 1
ATOM 700 C C . GLU A 1 89 ? -2.887 -0.205 8.766 1 95.56 89 GLU A C 1
ATOM 702 O O . GLU A 1 89 ? -2.002 -0.587 8 1 95.56 89 GLU A O 1
ATOM 707 N N . ILE A 1 90 ? -2.707 0.635 9.711 1 95.25 90 ILE A N 1
ATOM 708 C CA . ILE A 1 90 ? -1.378 1.164 10 1 95.25 90 ILE A CA 1
ATOM 709 C C . ILE A 1 90 ? -0.863 0.585 11.312 1 95.25 90 ILE A C 1
ATOM 711 O O . ILE A 1 90 ? -1.551 0.644 12.336 1 95.25 90 ILE A O 1
ATOM 715 N N . GLU A 1 91 ? 0.317 -0.049 11.266 1 93.12 91 GLU A N 1
ATOM 716 C CA . GLU A 1 91 ? 1.022 -0.576 12.43 1 93.12 91 GLU A CA 1
ATOM 717 C C . GLU A 1 91 ? 2.475 -0.107 12.453 1 93.12 91 GLU A C 1
ATOM 719 O O . GLU A 1 91 ? 3.244 -0.405 11.539 1 93.12 91 GLU A O 1
ATOM 724 N N . ASN A 1 92 ? 2.793 0.582 13.516 1 90.88 92 ASN A N 1
ATOM 725 C CA . ASN A 1 92 ? 4.141 1.121 13.664 1 90.88 92 ASN A CA 1
ATOM 726 C C . ASN A 1 92 ? 4.539 1.967 12.453 1 90.88 92 ASN A C 1
ATOM 728 O O . ASN A 1 92 ? 5.633 1.81 11.914 1 90.88 92 ASN A O 1
ATOM 732 N N . GLY A 1 93 ? 3.564 2.676 11.914 1 89.56 93 GLY A N 1
ATOM 733 C CA . GLY A 1 93 ? 3.814 3.619 10.836 1 89.56 93 GLY A CA 1
ATOM 734 C C . GLY A 1 93 ? 3.881 2.963 9.469 1 89.56 93 GLY A C 1
ATOM 735 O O . GLY A 1 93 ? 4.25 3.605 8.484 1 89.56 93 GLY A O 1
ATOM 736 N N . THR A 1 94 ? 3.527 1.689 9.445 1 92.06 94 THR A N 1
ATOM 737 C CA . THR A 1 94 ? 3.588 0.972 8.18 1 92.06 94 THR A CA 1
ATOM 738 C C . THR A 1 94 ? 2.215 0.423 7.801 1 92.06 94 THR A C 1
ATOM 740 O O . THR A 1 94 ? 1.433 0.039 8.672 1 92.06 94 THR A O 1
ATOM 743 N N . LEU A 1 95 ? 2.008 0.393 6.5 1 93.12 95 LEU A N 1
ATOM 744 C CA . LEU A 1 95 ? 0.737 -0.124 6.008 1 93.12 95 LEU A CA 1
ATOM 745 C C . LEU A 1 95 ? 0.725 -1.649 6.027 1 93.12 95 LEU A C 1
ATOM 747 O O . LEU A 1 95 ? 1.671 -2.289 5.562 1 93.12 95 LEU A O 1
ATOM 751 N N . VAL A 1 96 ? -0.237 -2.195 6.598 1 93.12 96 VAL A N 1
ATOM 752 C CA . VAL A 1 96 ? -0.462 -3.637 6.594 1 93.12 96 VAL A CA 1
ATOM 753 C C . VAL A 1 96 ? -1.896 -3.934 6.16 1 93.12 96 VAL A C 1
ATOM 755 O O . VAL A 1 96 ? -2.736 -3.033 6.113 1 93.12 96 VAL A O 1
ATOM 758 N N . PHE A 1 97 ? -2.176 -5.172 5.812 1 94.56 97 PHE A N 1
ATOM 759 C CA . PHE A 1 97 ? -3.51 -5.543 5.355 1 94.56 97 PHE A CA 1
ATOM 760 C C . PHE A 1 97 ? -4.133 -6.578 6.281 1 94.56 97 PHE A C 1
ATOM 762 O O . PHE A 1 97 ? -3.545 -7.637 6.527 1 94.56 97 PHE A O 1
ATOM 769 N N . ARG A 1 98 ? -5.246 -6.172 6.789 1 94.75 98 ARG A N 1
ATOM 770 C CA . ARG A 1 98 ? -6.047 -7.109 7.566 1 94.75 98 ARG A CA 1
ATOM 771 C C . ARG A 1 98 ? -7.055 -7.832 6.68 1 94.75 98 ARG A C 1
ATOM 773 O O . ARG A 1 98 ? -7.508 -7.285 5.672 1 94.75 98 ARG A O 1
ATOM 780 N N . HIS A 1 99 ? -7.402 -9 7.031 1 96.06 99 HIS A N 1
ATOM 781 C CA . HIS A 1 99 ? -8.289 -9.812 6.207 1 96.06 99 HIS A CA 1
ATOM 782 C C . HIS A 1 99 ? -9.141 -10.75 7.062 1 96.06 99 HIS A C 1
ATOM 784 O O . HIS A 1 99 ? -8.844 -10.953 8.242 1 96.06 99 HIS A O 1
ATOM 790 N N . ALA A 1 100 ? -10.25 -11.273 6.496 1 95.75 100 ALA A N 1
ATOM 791 C CA . ALA A 1 100 ? -11.031 -12.328 7.125 1 95.75 100 ALA A CA 1
ATOM 792 C C . ALA A 1 100 ? -10.18 -13.57 7.375 1 95.75 100 ALA A C 1
ATOM 794 O O . ALA A 1 100 ? -9.164 -13.773 6.707 1 95.75 100 ALA A O 1
ATOM 795 N N . PRO A 1 101 ? -10.523 -14.297 8.359 1 95.75 101 PRO A N 1
ATOM 796 C CA . PRO A 1 101 ? -9.742 -15.516 8.594 1 95.75 101 PRO A CA 1
ATOM 797 C C . PRO A 1 101 ? -9.867 -16.516 7.453 1 95.75 101 PRO A C 1
ATOM 799 O O . PRO A 1 101 ? -10.883 -16.547 6.754 1 95.75 101 PRO A O 1
ATOM 802 N N . GLY A 1 102 ? -8.82 -17.344 7.254 1 96.19 102 GLY A N 1
ATOM 803 C CA . GLY A 1 102 ? -8.836 -18.406 6.266 1 96.19 102 GLY A CA 1
ATOM 804 C C . GLY A 1 102 ? -7.625 -18.391 5.348 1 96.19 102 GLY A C 1
ATOM 805 O O . GLY A 1 102 ? -7.031 -17.344 5.113 1 96.19 102 GLY A O 1
ATOM 806 N N . PRO A 1 103 ? -7.32 -19.516 4.855 1 97.5 103 PRO A N 1
ATOM 807 C CA . PRO A 1 103 ? -6.113 -19.625 4.031 1 97.5 103 PRO A CA 1
ATOM 808 C C . PRO A 1 103 ? -6.211 -18.828 2.732 1 97.5 103 PRO A C 1
ATOM 810 O O . PRO A 1 103 ? -5.211 -18.281 2.258 1 97.5 103 PRO A O 1
ATOM 813 N N . ALA A 1 104 ? -7.41 -18.766 2.195 1 98 104 ALA A N 1
ATOM 814 C CA . ALA A 1 104 ? -7.566 -18 0.955 1 98 104 ALA A CA 1
ATOM 815 C C . ALA A 1 104 ? -7.273 -16.516 1.174 1 98 104 ALA A C 1
ATOM 817 O O . ALA A 1 104 ? -6.539 -15.906 0.399 1 98 104 ALA A O 1
ATOM 818 N N . ALA A 1 105 ? -7.828 -16.031 2.234 1 98.06 105 ALA A N 1
ATOM 819 C CA . ALA A 1 105 ? -7.629 -14.609 2.553 1 98.06 105 ALA A CA 1
ATOM 820 C C . ALA A 1 105 ? -6.16 -14.312 2.83 1 98.06 105 ALA A C 1
ATOM 822 O O . ALA A 1 105 ? -5.656 -13.25 2.469 1 98.06 105 ALA A O 1
ATOM 823 N N . GLU A 1 106 ? -5.504 -15.219 3.43 1 97.31 106 GLU A N 1
ATOM 824 C CA . GLU A 1 106 ? -4.074 -15.07 3.693 1 97.31 106 GLU A CA 1
ATOM 825 C C . GLU A 1 106 ? -3.281 -14.984 2.393 1 97.31 106 GLU A C 1
ATOM 827 O O . GLU A 1 106 ? -2.379 -14.148 2.262 1 97.31 106 GLU A O 1
ATOM 832 N N . LEU A 1 107 ? -3.617 -15.797 1.506 1 98.12 107 LEU A N 1
ATOM 833 C CA . LEU A 1 107 ? -2.922 -15.805 0.224 1 98.12 107 LEU A CA 1
ATOM 834 C C . LEU A 1 107 ? -3.236 -14.547 -0.575 1 98.12 107 LEU A C 1
ATOM 836 O O . LEU A 1 107 ? -2.355 -13.984 -1.237 1 98.12 107 LEU A O 1
ATOM 840 N N . VAL A 1 108 ? -4.473 -14.086 -0.472 1 98.19 108 VAL A N 1
ATOM 841 C CA . VAL A 1 108 ? -4.867 -12.859 -1.157 1 98.19 108 VAL A CA 1
ATOM 842 C C . VAL A 1 108 ? -4.086 -11.68 -0.592 1 98.19 108 VAL A C 1
ATOM 844 O O . VAL A 1 108 ? -3.627 -10.812 -1.342 1 98.19 108 VAL A O 1
ATOM 847 N N . ALA A 1 109 ? -3.908 -11.68 0.715 1 97.31 109 ALA A N 1
ATOM 848 C CA . ALA A 1 109 ? -3.109 -10.633 1.347 1 97.31 109 ALA A CA 1
ATOM 849 C C . ALA A 1 109 ? -1.673 -10.656 0.833 1 97.31 109 ALA A C 1
ATOM 851 O O . ALA A 1 109 ? -1.07 -9.602 0.614 1 97.31 109 ALA A O 1
ATOM 852 N N . ALA A 1 110 ? -1.13 -11.828 0.638 1 97.19 110 ALA A N 1
ATOM 853 C CA . ALA A 1 110 ? 0.222 -11.961 0.102 1 97.19 110 ALA A CA 1
ATOM 854 C C . ALA A 1 110 ? 0.308 -11.406 -1.316 1 97.19 110 ALA A C 1
ATOM 856 O O . ALA A 1 110 ? 1.3 -10.766 -1.681 1 97.19 110 ALA A O 1
ATOM 857 N N . VAL A 1 111 ? -0.734 -11.625 -2.084 1 97.5 111 VAL A N 1
ATOM 858 C CA . VAL A 1 111 ? -0.781 -11.141 -3.457 1 97.5 111 VAL A CA 1
ATOM 859 C C . VAL A 1 111 ? -0.831 -9.609 -3.461 1 97.5 111 VAL A C 1
ATOM 861 O O . VAL A 1 111 ? -0.083 -8.961 -4.195 1 97.5 111 VAL A O 1
ATOM 864 N N . VAL A 1 112 ? -1.636 -9.047 -2.617 1 96.12 112 VAL A N 1
ATOM 865 C CA . VAL A 1 112 ? -1.786 -7.594 -2.553 1 96.12 112 VAL A CA 1
ATOM 866 C C . VAL A 1 112 ? -0.468 -6.957 -2.121 1 96.12 112 VAL A C 1
ATOM 868 O O . VAL A 1 112 ? -0.053 -5.938 -2.676 1 96.12 112 VAL A O 1
ATOM 871 N N . ALA A 1 113 ? 0.147 -7.566 -1.167 1 94.25 113 ALA A N 1
ATOM 872 C CA . ALA A 1 113 ? 1.453 -7.078 -0.734 1 94.25 113 ALA A CA 1
ATOM 873 C C . ALA A 1 113 ? 2.459 -7.113 -1.88 1 94.25 113 ALA A C 1
ATOM 875 O O . ALA A 1 113 ? 3.258 -6.188 -2.043 1 94.25 113 ALA A O 1
ATOM 876 N N . ALA A 1 114 ? 2.385 -8.141 -2.666 1 95.81 114 ALA A N 1
ATOM 877 C CA . ALA A 1 114 ? 3.297 -8.273 -3.801 1 95.81 114 ALA A CA 1
ATOM 878 C C . ALA A 1 114 ? 2.988 -7.238 -4.879 1 95.81 114 ALA A C 1
ATOM 880 O O . ALA A 1 114 ? 3.898 -6.734 -5.543 1 95.81 114 ALA A O 1
ATOM 881 N N . VAL A 1 115 ? 1.728 -6.988 -5.113 1 95 115 VAL A N 1
ATOM 882 C CA . VAL A 1 115 ? 1.338 -5.945 -6.055 1 95 115 VAL A CA 1
ATOM 883 C C . VAL A 1 115 ? 1.867 -4.594 -5.582 1 95 115 VAL A C 1
ATOM 885 O O . VAL A 1 115 ? 2.439 -3.834 -6.363 1 95 115 VAL A O 1
ATOM 888 N N . ASP A 1 116 ? 1.739 -4.371 -4.332 1 91.88 116 ASP A N 1
ATOM 889 C CA . ASP A 1 116 ? 2.111 -3.092 -3.734 1 91.88 116 ASP A CA 1
ATOM 890 C C . ASP A 1 116 ? 3.611 -2.836 -3.873 1 91.88 116 ASP A C 1
ATOM 892 O O . ASP A 1 116 ? 4.031 -1.719 -4.18 1 91.88 116 ASP A O 1
ATOM 896 N N . ASP A 1 117 ? 4.359 -3.855 -3.678 1 91.25 117 ASP A N 1
ATOM 897 C CA . ASP A 1 117 ? 5.797 -3.617 -3.674 1 91.25 117 ASP A CA 1
ATOM 898 C C . ASP A 1 117 ? 6.422 -3.977 -5.02 1 91.25 117 ASP A C 1
ATOM 900 O O . ASP A 1 117 ? 7.645 -4.051 -5.145 1 91.25 117 ASP A O 1
ATOM 904 N N . GLY A 1 118 ? 5.598 -4.309 -6.031 1 92.81 118 GLY A N 1
ATOM 905 C CA . GLY A 1 118 ? 6.055 -4.469 -7.402 1 92.81 118 GLY A CA 1
ATOM 906 C C . GLY A 1 118 ? 6.59 -5.855 -7.695 1 92.81 118 GLY A C 1
ATOM 907 O O . GLY A 1 118 ? 7.148 -6.098 -8.766 1 92.81 118 GLY A O 1
ATOM 908 N N . ARG A 1 119 ? 6.371 -6.801 -6.812 1 95.69 119 ARG A N 1
ATOM 909 C CA . ARG A 1 119 ? 6.906 -8.148 -6.988 1 95.69 119 ARG A CA 1
ATOM 910 C C . ARG A 1 119 ? 5.949 -9.016 -7.805 1 95.69 119 ARG A C 1
ATOM 912 O O . ARG A 1 119 ? 6.352 -10.039 -8.367 1 95.69 119 ARG A O 1
ATOM 919 N N . TRP A 1 120 ? 4.723 -8.641 -7.883 1 95.94 120 TRP A N 1
ATOM 920 C CA . TRP A 1 120 ? 3.68 -9.469 -8.477 1 95.94 120 TRP A CA 1
ATOM 921 C C . TRP A 1 120 ? 3.998 -9.789 -9.93 1 95.94 120 TRP A C 1
ATOM 923 O O . TRP A 1 120 ? 3.934 -10.945 -10.352 1 95.94 120 TRP A O 1
ATOM 933 N N . PRO A 1 121 ? 4.5 -8.766 -10.711 1 94.94 121 PRO A N 1
ATOM 934 C CA . PRO A 1 121 ? 4.777 -9.062 -12.117 1 94.94 121 PRO A CA 1
ATOM 935 C C . PRO A 1 121 ? 5.941 -10.039 -12.297 1 94.94 121 PRO A C 1
ATOM 937 O O . PRO A 1 121 ? 6.145 -10.57 -13.391 1 94.94 121 PRO A O 1
ATOM 940 N N . ARG A 1 122 ? 6.66 -10.266 -11.227 1 96.19 122 ARG A N 1
ATOM 941 C CA . ARG A 1 122 ? 7.824 -11.148 -11.312 1 96.19 122 ARG A CA 1
ATOM 942 C C . ARG A 1 122 ? 7.422 -12.602 -11.102 1 96.19 122 ARG A C 1
ATOM 944 O O . ARG A 1 122 ? 8.227 -13.508 -11.312 1 96.19 122 ARG A O 1
ATOM 951 N N . LEU A 1 123 ? 6.266 -12.789 -10.586 1 96.81 123 LEU A N 1
ATOM 952 C CA . LEU A 1 123 ? 5.703 -14.133 -10.586 1 96.81 123 LEU A CA 1
ATOM 953 C C . LEU A 1 123 ? 5.137 -14.484 -11.953 1 96.81 123 LEU A C 1
ATOM 955 O O . LEU A 1 123 ? 4.152 -13.891 -12.398 1 96.81 123 LEU A O 1
ATOM 959 N N . LYS A 1 124 ? 5.695 -15.43 -12.617 1 95.5 124 LYS A N 1
ATOM 960 C CA . LYS A 1 124 ? 5.383 -15.719 -14.008 1 95.5 124 LYS A CA 1
ATOM 961 C C . LYS A 1 124 ? 5.059 -17.188 -14.211 1 95.5 124 LYS A C 1
ATOM 963 O O . LYS A 1 124 ? 5.426 -18.031 -13.391 1 95.5 124 LYS A O 1
ATOM 968 N N . ALA A 1 125 ? 4.379 -17.422 -15.266 1 94.62 125 ALA A N 1
ATOM 969 C CA . ALA A 1 125 ? 4.141 -18.781 -15.719 1 94.62 125 ALA A CA 1
ATOM 970 C C . ALA A 1 125 ? 4.887 -19.078 -17.016 1 94.62 125 ALA A C 1
ATOM 972 O O . ALA A 1 125 ? 4.812 -18.297 -17.969 1 94.62 125 ALA A O 1
ATOM 973 N N . CYS A 1 126 ? 5.629 -20.141 -16.969 1 93.5 126 CYS A N 1
ATOM 974 C CA . CYS A 1 126 ? 6.359 -20.547 -18.172 1 93.5 126 CYS A CA 1
ATOM 975 C C . CYS A 1 126 ? 5.41 -20.812 -19.328 1 93.5 126 CYS A C 1
ATOM 977 O O . CYS A 1 126 ? 4.441 -21.562 -19.203 1 93.5 126 CYS A O 1
ATOM 979 N N . PRO A 1 127 ? 5.668 -20.203 -20.469 1 91.06 127 PRO A N 1
ATOM 980 C CA . PRO A 1 127 ? 4.766 -20.391 -21.609 1 91.06 127 PRO A CA 1
ATOM 981 C C . PRO A 1 127 ? 4.727 -21.828 -22.109 1 91.06 127 PRO A C 1
ATOM 983 O O . PRO A 1 127 ? 3.764 -22.234 -22.766 1 91.06 127 PRO A O 1
ATOM 986 N N . ASP A 1 128 ? 5.672 -22.609 -21.812 1 86.88 128 ASP A N 1
ATOM 987 C CA . ASP A 1 128 ? 5.766 -23.969 -22.312 1 86.88 128 ASP A CA 1
ATOM 988 C C . ASP A 1 128 ? 5.145 -24.969 -21.328 1 86.88 128 ASP A C 1
ATOM 990 O O . ASP A 1 128 ? 4.125 -25.594 -21.625 1 86.88 128 ASP A O 1
ATOM 994 N N . CYS A 1 129 ? 5.656 -25.047 -20.219 1 88.88 129 CYS A N 1
ATOM 995 C CA . CYS A 1 129 ? 5.23 -26.078 -19.281 1 88.88 129 CYS A CA 1
ATOM 996 C C . CYS A 1 129 ? 4.254 -25.516 -18.25 1 88.88 129 CYS A C 1
ATOM 998 O O . CYS A 1 129 ? 3.717 -26.25 -17.422 1 88.88 129 CYS A O 1
ATOM 1000 N N . ARG A 1 130 ? 4.117 -24.188 -18.125 1 90.62 130 ARG A N 1
ATOM 1001 C CA . ARG A 1 130 ? 3.131 -23.5 -17.312 1 90.62 130 ARG A CA 1
ATOM 1002 C C . ARG A 1 130 ? 3.574 -23.438 -15.852 1 90.62 130 ARG A C 1
ATOM 1004 O O . ARG A 1 130 ? 2.855 -22.922 -14.992 1 90.62 130 ARG A O 1
ATOM 1011 N N . TRP A 1 131 ? 4.781 -23.922 -15.562 1 91.62 131 TRP A N 1
ATOM 1012 C CA . TRP A 1 131 ? 5.348 -23.828 -14.219 1 91.62 131 TRP A CA 1
ATOM 1013 C C . TRP A 1 131 ? 5.469 -22.375 -13.781 1 91.62 131 TRP A C 1
ATOM 1015 O O . TRP A 1 131 ? 5.941 -21.531 -14.539 1 91.62 131 TRP A O 1
ATOM 1025 N N . VAL A 1 132 ? 4.918 -22.172 -12.625 1 94.88 132 VAL A N 1
ATOM 1026 C CA . VAL A 1 132 ? 5.008 -20.812 -12.078 1 94.88 132 VAL A CA 1
ATOM 1027 C C . VAL A 1 132 ? 6.348 -20.641 -11.367 1 94.88 132 VAL A C 1
ATOM 1029 O O . VAL A 1 132 ? 6.734 -21.469 -10.539 1 94.88 132 VAL A O 1
ATOM 1032 N N . PHE A 1 133 ? 7.094 -19.578 -11.711 1 94.88 133 PHE A N 1
ATOM 1033 C CA . PHE A 1 133 ? 8.398 -19.281 -11.125 1 94.88 133 PHE A CA 1
ATOM 1034 C C . PHE A 1 133 ? 8.539 -17.797 -10.828 1 94.88 133 PHE A C 1
ATOM 1036 O O . PHE A 1 133 ? 7.758 -16.984 -11.32 1 94.88 133 PHE A O 1
ATOM 1043 N N . TYR A 1 134 ? 9.414 -17.484 -9.969 1 96.69 134 TYR A N 1
ATOM 1044 C CA . TYR A 1 134 ? 9.711 -16.094 -9.656 1 96.69 134 TYR A CA 1
ATOM 1045 C C . TYR A 1 134 ? 10.961 -15.625 -10.383 1 96.69 134 TYR A C 1
ATOM 1047 O O . TYR A 1 134 ? 12.008 -16.281 -10.32 1 96.69 134 TYR A O 1
ATOM 1055 N N . ASP A 1 135 ? 10.844 -14.5 -11.086 1 95.5 135 ASP A N 1
ATOM 1056 C CA . ASP A 1 135 ? 11.93 -13.938 -11.891 1 95.5 135 ASP A CA 1
ATOM 1057 C C . ASP A 1 135 ? 12.852 -13.078 -11.031 1 95.5 135 ASP A C 1
ATOM 1059 O O . ASP A 1 135 ? 12.539 -11.914 -10.758 1 95.5 135 ASP A O 1
ATOM 1063 N N . HIS A 1 136 ? 14.047 -13.562 -10.742 1 94.69 136 HIS A N 1
ATOM 1064 C CA . HIS A 1 136 ? 15 -12.859 -9.883 1 94.69 136 HIS A CA 1
ATOM 1065 C C . HIS A 1 136 ? 15.953 -11.992 -10.711 1 94.69 136 HIS A C 1
ATOM 1067 O O . HIS A 1 136 ? 16.844 -11.336 -10.164 1 94.69 136 HIS A O 1
ATOM 1073 N N . THR A 1 137 ? 15.711 -12.086 -12.062 1 92.88 137 THR A N 1
ATOM 1074 C CA . THR A 1 137 ? 16.594 -11.273 -12.883 1 92.88 137 THR A CA 1
ATOM 1075 C C . THR A 1 137 ? 16.422 -9.789 -12.586 1 92.88 137 THR A C 1
ATOM 1077 O O . THR A 1 137 ? 15.352 -9.375 -12.117 1 92.88 137 THR A O 1
ATOM 1080 N N . ARG A 1 138 ? 17.375 -8.953 -12.789 1 91.62 138 ARG A N 1
ATOM 1081 C CA . ARG A 1 138 ? 17.406 -7.531 -12.445 1 91.62 138 ARG A CA 1
ATOM 1082 C C . ARG A 1 138 ? 16.281 -6.777 -13.141 1 91.62 138 ARG A C 1
ATOM 1084 O O . ARG A 1 138 ? 15.562 -5.988 -12.516 1 91.62 138 ARG A O 1
ATOM 1091 N N . ASN A 1 139 ? 16.047 -7.023 -14.453 1 92.88 139 ASN A N 1
ATOM 1092 C CA . ASN A 1 139 ? 15.07 -6.258 -15.227 1 92.88 139 ASN A CA 1
ATOM 1093 C C . ASN A 1 139 ? 13.727 -6.98 -15.32 1 92.88 139 ASN A C 1
ATOM 1095 O O . ASN A 1 139 ? 12.789 -6.469 -15.93 1 92.88 139 ASN A O 1
ATOM 1099 N N . GLY A 1 140 ? 13.672 -8.18 -14.75 1 92.31 140 GLY A N 1
ATOM 1100 C CA . GLY A 1 140 ? 12.43 -8.938 -14.797 1 92.31 140 GLY A CA 1
ATOM 1101 C C . GLY A 1 140 ? 12.109 -9.477 -16.172 1 92.31 140 GLY A C 1
ATOM 1102 O O . GLY A 1 140 ? 10.945 -9.57 -16.562 1 92.31 140 GLY A O 1
ATOM 1103 N N . GLY A 1 141 ? 13.078 -9.828 -16.844 1 93.06 141 GLY A N 1
ATOM 1104 C CA . GLY A 1 141 ? 12.852 -10.148 -18.234 1 93.06 141 GLY A CA 1
ATOM 1105 C C . GLY A 1 141 ? 12.852 -11.641 -18.516 1 93.06 141 GLY A C 1
ATOM 1106 O O . GLY A 1 141 ? 12.75 -12.07 -19.672 1 93.06 141 GLY A O 1
ATOM 1107 N N . LYS A 1 142 ? 13.023 -12.422 -17.484 1 92.19 142 LYS A N 1
ATOM 1108 C CA . LYS A 1 142 ? 13.055 -13.867 -17.672 1 92.19 142 LYS A CA 1
ATOM 1109 C C . LYS A 1 142 ? 11.734 -14.375 -18.234 1 92.19 142 LYS A C 1
ATOM 1111 O O . LYS A 1 142 ? 10.664 -14.062 -17.719 1 92.19 142 LYS A O 1
ATOM 1116 N N . ARG A 1 143 ? 11.844 -15.195 -19.266 1 91.88 143 ARG A N 1
ATOM 1117 C CA . ARG A 1 143 ? 10.641 -15.648 -19.938 1 91.88 143 ARG A CA 1
ATOM 1118 C C . ARG A 1 143 ? 10.328 -17.094 -19.609 1 91.88 143 ARG A C 1
ATOM 1120 O O . ARG A 1 143 ? 9.164 -17.484 -19.5 1 91.88 143 ARG A O 1
ATOM 1127 N N . TRP A 1 144 ? 11.43 -17.859 -19.469 1 90.56 144 TRP A N 1
ATOM 1128 C CA . TRP A 1 144 ? 11.273 -19.297 -19.312 1 90.56 144 TRP A CA 1
ATOM 1129 C C . TRP A 1 144 ? 11.656 -19.734 -17.906 1 90.56 144 TRP A C 1
ATOM 1131 O O . TRP A 1 144 ? 12.578 -19.172 -17.297 1 90.56 144 TRP A O 1
ATOM 1141 N N . CYS A 1 145 ? 11.062 -20.781 -17.438 1 90.56 145 CYS A N 1
ATOM 1142 C CA . CYS A 1 145 ? 11.352 -21.281 -16.094 1 90.56 145 CYS A CA 1
ATOM 1143 C C . CYS A 1 145 ? 12.766 -21.844 -16.016 1 90.56 145 CYS A C 1
ATOM 1145 O O . CYS A 1 145 ? 13.414 -21.766 -14.977 1 90.56 145 CYS A O 1
ATOM 1147 N N . LEU A 1 146 ? 13.18 -22.469 -17.109 1 86 146 LEU A N 1
ATOM 1148 C CA . LEU A 1 146 ? 14.539 -23 -17.172 1 86 146 LEU A CA 1
ATOM 1149 C C . LEU A 1 146 ? 15.07 -22.969 -18.594 1 86 146 LEU A C 1
ATOM 1151 O O . LEU A 1 146 ? 14.328 -23.234 -19.547 1 86 146 LEU A O 1
ATOM 1155 N N . MET A 1 147 ? 16.25 -22.609 -18.703 1 81.88 147 MET A N 1
ATOM 1156 C CA . MET A 1 147 ? 16.938 -22.656 -19.984 1 81.88 147 MET A CA 1
ATOM 1157 C C . MET A 1 147 ? 17.625 -24.016 -20.188 1 81.88 147 MET A C 1
ATOM 1159 O O . MET A 1 147 ? 17.703 -24.516 -21.312 1 81.88 147 MET A O 1
ATOM 1163 N N . THR A 1 148 ? 18.109 -24.484 -19.047 1 76.94 148 THR A N 1
ATOM 1164 C CA . THR A 1 148 ? 18.781 -25.797 -19.109 1 76.94 148 THR A CA 1
ATOM 1165 C C . THR A 1 148 ? 18.125 -26.781 -18.141 1 76.94 148 THR A C 1
ATOM 1167 O O . THR A 1 148 ? 17.703 -26.391 -17.062 1 76.94 148 THR A O 1
ATOM 1170 N N . ALA A 1 149 ? 18 -27.953 -18.641 1 69.38 149 ALA A N 1
ATOM 1171 C CA . ALA A 1 149 ? 17.328 -28.969 -17.844 1 69.38 149 ALA A CA 1
ATOM 1172 C C . ALA A 1 149 ? 18.047 -29.172 -16.5 1 69.38 149 ALA A C 1
ATOM 1174 O O . ALA A 1 149 ? 19.266 -29.266 -16.469 1 69.38 149 ALA A O 1
ATOM 1175 N N . GLY A 1 150 ? 17.688 -28.656 -15.375 1 60.59 150 GLY A N 1
ATOM 1176 C CA . GLY A 1 150 ? 18.312 -28.734 -14.07 1 60.59 150 GLY A CA 1
ATOM 1177 C C . GLY A 1 150 ? 18.281 -30.125 -13.461 1 60.59 150 GLY A C 1
ATOM 1178 O O . GLY A 1 150 ? 18.609 -30.297 -12.281 1 60.59 150 GLY A O 1
ATOM 1179 N N . GLY A 1 151 ? 17.938 -31.141 -14.32 1 58.22 151 GLY A N 1
ATOM 1180 C CA . GLY A 1 151 ? 17.891 -32.5 -13.82 1 58.22 151 GLY A CA 1
ATOM 1181 C C . GLY A 1 151 ? 16.938 -33.375 -14.609 1 58.22 151 GLY A C 1
ATOM 1182 O O . GLY A 1 151 ? 16.453 -33 -15.672 1 58.22 151 GLY A O 1
ATOM 1183 N N . PRO A 1 152 ? 16.844 -34.625 -14.109 1 58.03 152 PRO A N 1
ATOM 1184 C CA . PRO A 1 152 ? 16.062 -35.625 -14.859 1 58.03 152 PRO A CA 1
ATOM 1185 C C . PRO A 1 152 ? 14.625 -35.156 -15.102 1 58.03 152 PRO A C 1
ATOM 1187 O O . PRO A 1 152 ? 14.016 -35.531 -16.109 1 58.03 152 PRO A O 1
ATOM 1190 N N . ASP A 1 153 ? 14.203 -34.312 -14.219 1 60.38 153 ASP A N 1
ATOM 1191 C CA . ASP A 1 153 ? 12.797 -33.906 -14.328 1 60.38 153 ASP A CA 1
ATOM 1192 C C . ASP A 1 153 ? 12.672 -32.469 -14.82 1 60.38 153 ASP A C 1
ATOM 1194 O O . ASP A 1 153 ? 11.57 -31.922 -14.867 1 60.38 153 ASP A O 1
ATOM 1198 N N . GLY A 1 154 ? 13.875 -32.031 -15.078 1 67.38 154 GLY A N 1
ATOM 1199 C CA . GLY A 1 154 ? 13.867 -30.656 -15.523 1 67.38 154 GLY A CA 1
ATOM 1200 C C . GLY A 1 154 ? 13.695 -30.531 -17.031 1 67.38 154 GLY A C 1
ATOM 1201 O O . GLY A 1 154 ? 14.039 -31.438 -17.781 1 67.38 154 GLY A O 1
ATOM 1202 N N . ARG A 1 155 ? 12.938 -29.625 -17.5 1 76.19 155 ARG A N 1
ATOM 1203 C CA . ARG A 1 155 ? 12.742 -29.328 -18.922 1 76.19 155 ARG A CA 1
ATOM 1204 C C . ARG A 1 155 ? 13.445 -28.031 -19.297 1 76.19 155 ARG A C 1
ATOM 1206 O O . ARG A 1 155 ? 13.391 -27.047 -18.562 1 76.19 155 ARG A O 1
ATOM 1213 N N . SER A 1 156 ? 14.195 -28.109 -20.25 1 83.19 156 SER A N 1
ATOM 1214 C CA . SER A 1 156 ? 14.828 -26.906 -20.797 1 83.19 156 SER A CA 1
ATOM 1215 C C . SER A 1 156 ? 13.867 -26.125 -21.672 1 83.19 156 SER A C 1
ATOM 1217 O O . SER A 1 156 ? 14.047 -26.047 -22.891 1 83.19 156 SER A O 1
ATOM 1219 N N . CYS A 1 157 ? 12.93 -25.531 -21.062 1 87.69 157 CYS A N 1
ATOM 1220 C CA . CYS A 1 157 ? 11.844 -24.875 -21.797 1 87.69 157 CYS A CA 1
ATOM 1221 C C . CYS A 1 157 ? 12.375 -23.828 -22.75 1 87.69 157 CYS A C 1
ATOM 1223 O O . CYS A 1 157 ? 11.93 -23.734 -23.891 1 87.69 157 CYS A O 1
ATOM 1225 N N . GLY A 1 158 ? 13.312 -23.062 -22.297 1 85.56 158 GLY A N 1
ATOM 1226 C CA . GLY A 1 158 ? 13.867 -22.016 -23.141 1 85.56 158 GLY A CA 1
ATOM 1227 C C . GLY A 1 158 ? 14.586 -22.547 -24.359 1 85.56 158 GLY A C 1
ATOM 1228 O O . GLY A 1 158 ? 14.344 -22.094 -25.484 1 85.56 158 GLY A O 1
ATOM 1229 N N . THR A 1 159 ? 15.43 -23.484 -24.141 1 83.81 159 THR A N 1
ATOM 1230 C CA . THR A 1 159 ? 16.203 -24.078 -25.234 1 83.81 159 THR A CA 1
ATOM 1231 C C . THR A 1 159 ? 15.297 -24.766 -26.25 1 83.81 159 THR A C 1
ATOM 1233 O O . THR A 1 159 ? 15.5 -24.641 -27.453 1 83.81 159 THR A O 1
ATOM 1236 N N . ILE A 1 160 ? 14.375 -25.469 -25.703 1 82.06 160 ILE A N 1
ATOM 1237 C CA . ILE A 1 160 ? 13.422 -26.172 -26.562 1 82.06 160 ILE A CA 1
ATOM 1238 C C . ILE A 1 160 ? 12.703 -25.172 -27.469 1 82.06 160 ILE A C 1
ATOM 1240 O O . ILE A 1 160 ? 12.562 -25.391 -28.672 1 82.06 160 ILE A O 1
ATOM 1244 N N . ALA A 1 161 ? 12.25 -24.078 -26.906 1 85.5 161 ALA A N 1
ATOM 1245 C CA . ALA A 1 161 ? 11.555 -23.047 -27.672 1 85.5 161 ALA A CA 1
ATOM 1246 C C . ALA A 1 161 ? 12.477 -22.422 -28.719 1 85.5 161 ALA A C 1
ATOM 1248 O O . ALA A 1 161 ? 12.055 -22.156 -29.844 1 85.5 161 ALA A O 1
ATOM 1249 N N . LYS A 1 162 ? 13.609 -22.125 -28.297 1 85.5 162 LYS A N 1
ATOM 1250 C CA . LYS A 1 162 ? 14.57 -21.516 -29.203 1 85.5 162 LYS A CA 1
ATOM 1251 C C . LYS A 1 162 ? 14.852 -22.422 -30.406 1 85.5 162 LYS A C 1
ATOM 1253 O O . LYS A 1 162 ? 14.922 -21.953 -31.547 1 85.5 162 LYS A O 1
ATOM 1258 N N . VAL A 1 163 ? 15.07 -23.672 -30.172 1 85.12 163 VAL A N 1
ATOM 1259 C CA . VAL A 1 163 ? 15.352 -24.656 -31.219 1 85.12 163 VAL A CA 1
ATOM 1260 C C . VAL A 1 163 ? 14.141 -24.766 -32.156 1 85.12 163 VAL A C 1
ATOM 1262 O O . VAL A 1 163 ? 14.297 -24.781 -33.375 1 85.12 163 VAL A O 1
ATOM 1265 N N . ARG A 1 164 ? 13.016 -24.812 -31.547 1 84.12 164 ARG A N 1
ATOM 1266 C CA . ARG A 1 164 ? 11.797 -24.875 -32.344 1 84.12 164 ARG A CA 1
ATOM 1267 C C . ARG A 1 164 ? 11.656 -23.656 -33.25 1 84.12 164 ARG A C 1
ATOM 1269 O O . ARG A 1 164 ? 11.312 -23.781 -34.406 1 84.12 164 ARG A O 1
ATOM 1276 N N . SER A 1 165 ? 11.922 -22.547 -32.688 1 85.31 165 SER A N 1
ATOM 1277 C CA . SER A 1 165 ? 11.836 -21.312 -33.469 1 85.31 165 SER A CA 1
ATOM 1278 C C . SER A 1 165 ? 12.859 -21.297 -34.594 1 85.31 165 SER A C 1
ATOM 1280 O O . SER A 1 165 ? 12.562 -20.859 -35.688 1 85.31 165 SER A O 1
ATOM 1282 N N . HIS A 1 166 ? 14.031 -21.734 -34.312 1 86 166 HIS A N 1
ATOM 1283 C CA . HIS A 1 166 ? 15.078 -21.812 -35.312 1 86 166 HIS A CA 1
ATOM 1284 C C . HIS A 1 166 ? 14.695 -22.75 -36.469 1 86 166 HIS A C 1
ATOM 1286 O O . HIS A 1 166 ? 14.883 -22.422 -37.625 1 86 166 HIS A O 1
ATOM 1292 N N . ARG A 1 167 ? 14.109 -23.828 -36.125 1 87.25 167 ARG A N 1
ATOM 1293 C CA . ARG A 1 167 ? 13.672 -24.812 -37.125 1 87.25 167 ARG A CA 1
ATOM 1294 C C . ARG A 1 167 ? 12.562 -24.234 -38 1 87.25 167 ARG A C 1
ATOM 1296 O O . ARG A 1 167 ? 12.555 -24.453 -39.219 1 87.25 167 ARG A O 1
ATOM 1303 N N . GLN A 1 168 ? 11.734 -23.531 -37.375 1 84.56 168 GLN A N 1
ATOM 1304 C CA . GLN A 1 168 ? 10.633 -22.922 -38.125 1 84.56 168 GLN A CA 1
ATOM 1305 C C . GLN A 1 168 ? 11.133 -21.844 -39.062 1 84.56 168 GLN A C 1
ATOM 1307 O O . GLN A 1 168 ? 10.648 -21.734 -40.188 1 84.56 168 GLN A O 1
ATOM 1312 N N . ARG A 1 169 ? 12.125 -21.094 -38.625 1 78.81 169 ARG A N 1
ATOM 1313 C CA . ARG A 1 169 ? 12.719 -20.062 -39.469 1 78.81 169 ARG A CA 1
ATOM 1314 C C . ARG A 1 169 ? 13.477 -20.672 -40.625 1 78.81 169 ARG A C 1
ATOM 1316 O O . ARG A 1 169 ? 13.438 -20.156 -41.75 1 78.81 169 ARG A O 1
ATOM 1323 N N . GLN A 1 170 ? 14.016 -21.812 -40.375 1 81.44 170 GLN A N 1
ATOM 1324 C CA . GLN A 1 170 ? 14.75 -22.531 -41.406 1 81.44 170 GLN A CA 1
ATOM 1325 C C . GLN A 1 170 ? 13.805 -23.188 -42.406 1 81.44 170 GLN A C 1
ATOM 1327 O O . GLN A 1 170 ? 14.078 -23.219 -43.625 1 81.44 170 GLN A O 1
ATOM 1332 N N . ALA A 1 171 ? 12.82 -23.641 -42 1 77.06 171 ALA A N 1
ATOM 1333 C CA . ALA A 1 171 ? 11.828 -24.266 -42.875 1 77.06 171 ALA A CA 1
ATOM 1334 C C . ALA A 1 171 ? 11.117 -23.234 -43.719 1 77.06 171 ALA A C 1
ATOM 1336 O O . ALA A 1 171 ? 10.641 -23.547 -44.812 1 77.06 171 ALA A O 1
ATOM 1337 N N . ALA A 1 172 ? 11.078 -22.078 -43.281 1 75.81 172 ALA A N 1
ATOM 1338 C CA . ALA A 1 172 ? 10.422 -21.016 -44 1 75.81 172 ALA A CA 1
ATOM 1339 C C . ALA A 1 172 ? 11.352 -20.406 -45.062 1 75.81 172 ALA A C 1
ATOM 1341 O O . ALA A 1 172 ? 10.906 -19.688 -45.969 1 75.81 172 ALA A O 1
ATOM 1342 N N . GLN A 1 173 ? 12.727 -20.516 -44.906 1 68.38 173 GLN A N 1
ATOM 1343 C CA . GLN A 1 173 ? 13.664 -20.109 -45.969 1 68.38 173 GLN A CA 1
ATOM 1344 C C . GLN A 1 173 ? 13.992 -21.266 -46.906 1 68.38 173 GLN A C 1
ATOM 1346 O O . GLN A 1 173 ? 14.93 -22.031 -46.656 1 68.38 173 GLN A O 1
ATOM 1351 N N . PRO A 1 174 ? 12.969 -21.594 -47.594 1 56.97 174 PRO A N 1
ATOM 1352 C CA . PRO A 1 174 ? 13.312 -22.656 -48.531 1 56.97 174 PRO A CA 1
ATOM 1353 C C . PRO A 1 174 ? 14.594 -22.359 -49.312 1 56.97 174 PRO A C 1
ATOM 1355 O O . PRO A 1 174 ? 14.992 -21.203 -49.438 1 56.97 174 PRO A O 1
ATOM 1358 N N . PHE A 1 175 ? 15.367 -23.391 -49.594 1 51.31 175 PHE A N 1
ATOM 1359 C CA . PHE A 1 175 ? 16.391 -23.188 -50.594 1 51.31 175 PHE A CA 1
ATOM 1360 C C . PHE A 1 175 ? 15.836 -22.391 -51.781 1 51.31 175 PHE A C 1
ATOM 1362 O O . PHE A 1 175 ? 14.656 -22.516 -52.094 1 51.31 175 PHE A O 1
ATOM 1369 N N . MET B 1 1 ? -0.87 37.688 3.463 1 26.81 1 MET B N 1
ATOM 1370 C CA . MET B 1 1 ? -0.014 36.969 2.531 1 26.81 1 MET B CA 1
ATOM 1371 C C . MET B 1 1 ? 0.933 36.031 3.277 1 26.81 1 MET B C 1
ATOM 1373 O O . MET B 1 1 ? 1.739 36.5 4.094 1 26.81 1 MET B O 1
ATOM 1377 N N . VAL B 1 2 ? 0.478 34.906 3.809 1 36.09 2 VAL B N 1
ATOM 1378 C CA . VAL B 1 2 ? 1.337 33.875 4.398 1 36.09 2 VAL B CA 1
ATOM 1379 C C . VAL B 1 2 ? 2.613 33.75 3.574 1 36.09 2 VAL B C 1
ATOM 1381 O O . VAL B 1 2 ? 2.676 34.188 2.432 1 36.09 2 VAL B O 1
ATOM 1384 N N . ASN B 1 3 ? 3.799 33.375 4.059 1 38.25 3 ASN B N 1
ATOM 1385 C CA . ASN B 1 3 ? 5.055 33.188 3.338 1 38.25 3 ASN B CA 1
ATOM 1386 C C . ASN B 1 3 ? 4.812 32.625 1.931 1 38.25 3 ASN B C 1
ATOM 1388 O O . ASN B 1 3 ? 4.781 31.422 1.725 1 38.25 3 ASN B O 1
ATOM 1392 N N . GLY B 1 4 ? 4.117 33.344 1.158 1 37.94 4 GLY B N 1
ATOM 1393 C CA . GLY B 1 4 ? 3.717 33 -0.197 1 37.94 4 GLY B CA 1
ATOM 1394 C C . GLY B 1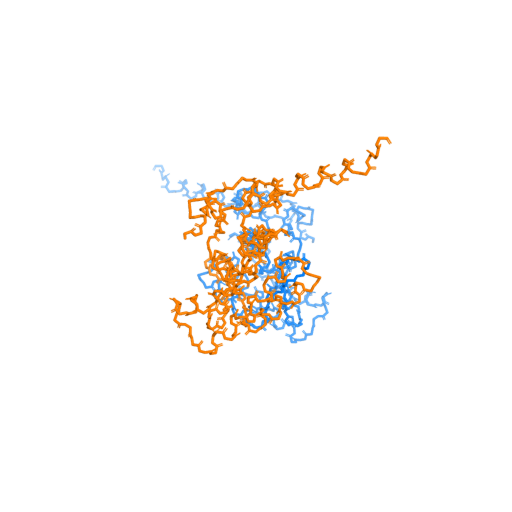 4 ? 4.82 32.344 -0.993 1 37.94 4 GLY B C 1
ATOM 1395 O O . GLY B 1 4 ? 4.566 31.375 -1.721 1 37.94 4 GLY B O 1
ATOM 1396 N N . GLY B 1 5 ? 5.965 33.094 -1.215 1 43.22 5 GLY B N 1
ATOM 1397 C CA . GLY B 1 5 ? 7.039 32.625 -2.078 1 43.22 5 GLY B CA 1
ATOM 1398 C C . GLY B 1 5 ? 7.695 31.344 -1.584 1 43.22 5 GLY B C 1
ATOM 1399 O O . GLY B 1 5 ? 8.031 30.469 -2.381 1 43.22 5 GLY B O 1
ATOM 1400 N N . ARG B 1 6 ? 8.195 31.312 -0.378 1 46.81 6 ARG B N 1
ATOM 1401 C CA . ARG B 1 6 ? 8.953 30.281 0.323 1 46.81 6 ARG B CA 1
ATOM 1402 C C . ARG B 1 6 ? 8.047 29.156 0.79 1 46.81 6 ARG B C 1
ATOM 1404 O O . ARG B 1 6 ? 8.523 28.141 1.296 1 46.81 6 ARG B O 1
ATOM 1411 N N . ALA B 1 7 ? 6.715 29.391 0.76 1 53.16 7 ALA B N 1
ATOM 1412 C CA . ALA B 1 7 ? 5.652 28.422 0.972 1 53.16 7 ALA B CA 1
ATOM 1413 C C . ALA B 1 7 ? 5.75 27.281 -0.037 1 53.16 7 ALA B C 1
ATOM 1415 O O . ALA B 1 7 ? 5.426 26.125 0.281 1 53.16 7 ALA B O 1
ATOM 1416 N N . ALA B 1 8 ? 6.309 27.766 -1.238 1 55.38 8 ALA B N 1
ATOM 1417 C CA . ALA B 1 8 ? 6.348 26.797 -2.328 1 55.38 8 ALA B CA 1
ATOM 1418 C C . ALA B 1 8 ? 7.32 25.656 -2.016 1 55.38 8 ALA B C 1
ATOM 1420 O O . ALA B 1 8 ? 7.07 24.5 -2.371 1 55.38 8 ALA B O 1
ATOM 1421 N N . ALA B 1 9 ? 8.273 26.047 -0.969 1 74.19 9 ALA B N 1
ATOM 1422 C CA . ALA B 1 9 ? 9.312 25.047 -0.724 1 74.19 9 ALA B CA 1
ATOM 1423 C C . ALA B 1 9 ? 8.867 24.031 0.333 1 74.19 9 ALA B C 1
ATOM 1425 O O . ALA B 1 9 ? 9.492 22.984 0.503 1 74.19 9 ALA B O 1
ATOM 1426 N N . GLN B 1 10 ? 7.547 24.297 0.811 1 89.56 10 GLN B N 1
ATOM 1427 C CA . GLN B 1 10 ? 7.156 23.406 1.897 1 89.56 10 GLN B CA 1
ATOM 1428 C C . GLN B 1 10 ? 5.957 22.547 1.504 1 89.56 10 GLN B C 1
ATOM 1430 O O . GLN B 1 10 ? 5.453 21.766 2.312 1 89.56 10 GLN B O 1
ATOM 1435 N N . GLU B 1 11 ? 5.512 22.734 0.256 1 93.88 11 GLU B N 1
ATOM 1436 C CA . GLU B 1 11 ? 4.336 22.031 -0.234 1 93.88 11 GLU B CA 1
ATOM 1437 C C . GLU B 1 11 ? 4.586 20.516 -0.29 1 93.88 11 GLU B C 1
ATOM 1439 O O . GLU B 1 11 ? 5.672 20.078 -0.681 1 93.88 11 GLU B O 1
ATOM 1444 N N . ALA B 1 12 ? 3.527 19.781 0.187 1 96.5 12 ALA B N 1
ATOM 1445 C CA . ALA B 1 12 ? 3.613 18.328 0.079 1 96.5 12 ALA B CA 1
ATOM 1446 C C . ALA B 1 12 ? 3.289 17.859 -1.337 1 96.5 12 ALA B C 1
ATOM 1448 O O . ALA B 1 12 ? 2.562 18.547 -2.068 1 96.5 12 ALA B O 1
ATOM 1449 N N . PRO B 1 13 ? 3.865 16.828 -1.747 1 95.31 13 PRO B N 1
ATOM 1450 C CA . PRO B 1 13 ? 3.592 16.344 -3.102 1 95.31 13 PRO B CA 1
ATOM 1451 C C . PRO B 1 13 ? 2.176 15.797 -3.256 1 95.31 13 PRO B C 1
ATOM 1453 O O . PRO B 1 13 ? 1.64 15.195 -2.322 1 95.31 13 PRO B O 1
ATOM 1456 N N . GLY B 1 14 ? 1.59 16.031 -4.398 1 94.25 14 GLY B N 1
ATOM 1457 C CA . GLY B 1 14 ? 0.331 15.406 -4.781 1 94.25 14 GLY B CA 1
ATOM 1458 C C . GLY B 1 14 ? -0.799 15.703 -3.812 1 94.25 14 GLY B C 1
ATOM 1459 O O . GLY B 1 14 ? -0.947 16.844 -3.355 1 94.25 14 GLY B O 1
ATOM 1460 N N . ALA B 1 15 ? -1.624 14.68 -3.529 1 96 15 ALA B N 1
ATOM 1461 C CA . ALA B 1 15 ? -2.838 14.828 -2.729 1 96 15 ALA B CA 1
ATOM 1462 C C . ALA B 1 15 ? -2.502 15.109 -1.269 1 96 15 ALA B C 1
ATOM 1464 O O . ALA B 1 15 ? -3.348 15.594 -0.513 1 96 15 ALA B O 1
ATOM 1465 N N . LEU B 1 16 ? -1.289 14.828 -0.855 1 97.56 16 LEU B N 1
ATOM 1466 C CA . LEU B 1 16 ? -0.867 15.078 0.519 1 97.56 16 LEU B CA 1
ATOM 1467 C C . LEU B 1 16 ? -0.902 16.562 0.838 1 97.56 16 LEU B C 1
ATOM 1469 O O . LEU B 1 16 ? -1.043 16.953 2 1 97.56 16 LEU B O 1
ATOM 1473 N N . GLU B 1 17 ? -0.815 17.406 -0.248 1 97.69 17 GLU B N 1
ATOM 1474 C CA . GLU B 1 17 ? -0.891 18.844 -0.06 1 97.69 17 GLU B CA 1
ATOM 1475 C C . GLU B 1 17 ? -2.258 19.266 0.475 1 97.69 17 GLU B C 1
ATOM 1477 O O . GLU B 1 17 ? -2.361 20.203 1.265 1 97.69 17 GLU B O 1
ATOM 1482 N N . ARG B 1 18 ? -3.25 18.531 0.124 1 97.75 18 ARG B N 1
ATOM 1483 C CA . ARG B 1 18 ? -4.586 18.844 0.623 1 97.75 18 ARG B CA 1
ATOM 1484 C C . ARG B 1 18 ? -4.688 18.578 2.121 1 97.75 18 ARG B C 1
ATOM 1486 O O . ARG B 1 18 ? -5.422 19.266 2.832 1 97.75 18 ARG B O 1
ATOM 1493 N N . VAL B 1 19 ? -3.965 17.594 2.58 1 98.31 19 VAL B N 1
ATOM 1494 C CA . VAL B 1 19 ? -3.902 17.281 4.004 1 98.31 19 VAL B CA 1
ATOM 1495 C C . VAL B 1 19 ? -3.191 18.406 4.75 1 98.31 19 VAL B C 1
ATOM 1497 O O . VAL B 1 19 ? -3.691 18.906 5.762 1 98.31 19 VAL B O 1
ATOM 1500 N N . ARG B 1 20 ? -2.086 18.812 4.191 1 97.62 20 ARG B N 1
ATOM 1501 C CA . ARG B 1 20 ? -1.33 19.906 4.797 1 97.62 20 ARG B CA 1
ATOM 1502 C C . ARG B 1 20 ? -2.164 21.188 4.863 1 97.62 20 ARG B C 1
ATOM 1504 O O . ARG B 1 20 ? -2.158 21.875 5.875 1 97.62 20 ARG B O 1
ATOM 1511 N N . GLU B 1 21 ? -2.865 21.453 3.791 1 96.81 21 GLU B N 1
ATOM 1512 C CA . GLU B 1 21 ? -3.732 22.641 3.746 1 96.81 21 GLU B CA 1
ATOM 1513 C C . GLU B 1 21 ? -4.766 22.594 4.871 1 96.81 21 GLU B C 1
ATOM 1515 O O . GLU B 1 21 ? -4.98 23.609 5.551 1 96.81 21 GLU B O 1
ATOM 1520 N N . LEU B 1 22 ? -5.379 21.484 5.074 1 97.88 22 LEU B N 1
ATOM 1521 C CA . LEU B 1 22 ? -6.379 21.359 6.133 1 97.88 22 LEU B CA 1
ATOM 1522 C C . LEU B 1 22 ? -5.746 21.547 7.504 1 97.88 22 LEU B C 1
ATOM 1524 O O . LEU B 1 22 ? -6.293 22.281 8.344 1 97.88 22 LEU B O 1
ATOM 1528 N N . LEU B 1 23 ? -4.609 20.922 7.727 1 97 23 LEU B N 1
ATOM 1529 C CA . LEU B 1 23 ? -3.961 20.984 9.031 1 97 23 LEU B CA 1
ATOM 1530 C C . LEU B 1 23 ? -3.555 22.406 9.383 1 97 23 LEU B C 1
ATOM 1532 O O . LEU B 1 23 ? -3.605 22.797 10.547 1 97 23 LEU B O 1
ATOM 1536 N N . ASN B 1 24 ? -3.258 23.156 8.398 1 95.25 24 ASN B N 1
ATOM 1537 C CA . ASN B 1 24 ? -2.746 24.516 8.633 1 95.25 24 ASN B CA 1
ATOM 1538 C C . ASN B 1 24 ? -3.877 25.531 8.719 1 95.25 24 ASN B C 1
ATOM 1540 O O . ASN B 1 24 ? -3.627 26.734 8.766 1 95.25 24 ASN B O 1
ATOM 1544 N N . THR B 1 25 ? -5.07 25.016 8.727 1 96.31 25 THR B N 1
ATOM 1545 C CA . THR B 1 25 ? -6.176 25.906 9.047 1 96.31 25 THR B CA 1
ATOM 1546 C C . THR B 1 25 ? -6.145 26.281 10.531 1 96.31 25 THR B C 1
ATOM 1548 O O . THR B 1 25 ? -6.789 27.25 10.938 1 96.31 25 THR B O 1
ATOM 1551 N N . TRP B 1 26 ? -5.508 25.484 11.328 1 90.38 26 TRP B N 1
ATOM 1552 C CA . TRP B 1 26 ? -5.172 25.844 12.703 1 90.38 26 TRP B CA 1
ATOM 1553 C C . TRP B 1 26 ? -3.711 26.266 12.812 1 90.38 26 TRP B C 1
ATOM 1555 O O . TRP B 1 26 ? -2.814 25.516 12.414 1 90.38 26 TRP B O 1
ATOM 1565 N N . LEU B 1 27 ? -3.482 27.5 13.297 1 84.5 27 LEU B N 1
ATOM 1566 C CA . LEU B 1 27 ? -2.107 27.984 13.32 1 84.5 27 LEU B CA 1
ATOM 1567 C C . LEU B 1 27 ? -1.891 28.938 14.484 1 84.5 27 LEU B C 1
ATOM 1569 O O . LEU B 1 27 ? -2.854 29.391 15.109 1 84.5 27 LEU B O 1
ATOM 1573 N N . VAL B 1 28 ? -0.656 29.141 14.797 1 85.19 28 VAL B N 1
ATOM 1574 C CA . VAL B 1 28 ? -0.234 30.141 15.773 1 85.19 28 VAL B CA 1
ATOM 1575 C C . VAL B 1 28 ? 0.525 31.25 15.062 1 85.19 28 VAL B C 1
ATOM 1577 O O . VAL B 1 28 ? 1.721 31.125 14.789 1 85.19 28 VAL B O 1
ATOM 1580 N N . PRO B 1 29 ? -0.168 32.344 14.898 1 80.88 29 PRO B N 1
ATOM 1581 C CA . PRO B 1 29 ? 0.514 33.469 14.234 1 80.88 29 PRO B CA 1
ATOM 1582 C C . PRO B 1 29 ? 1.752 33.938 14.992 1 80.88 29 PRO B C 1
ATOM 1584 O O . PRO B 1 29 ? 1.763 33.938 16.219 1 80.88 29 PRO B O 1
ATOM 1587 N N . ASN B 1 30 ? 2.707 34.281 14.211 1 77.25 30 ASN B N 1
ATOM 1588 C CA . ASN B 1 30 ? 3.977 34.688 14.805 1 77.25 30 ASN B CA 1
ATOM 1589 C C . ASN B 1 30 ? 3.814 35.938 15.664 1 77.25 30 ASN B C 1
ATOM 1591 O O . ASN B 1 30 ? 4.457 36.062 16.719 1 77.25 30 ASN B O 1
ATOM 1595 N N . ASP B 1 31 ? 2.994 36.875 15.203 1 77.94 31 ASP B N 1
ATOM 1596 C CA . ASP B 1 31 ? 2.871 38.188 15.828 1 77.94 31 ASP B CA 1
ATOM 1597 C C . ASP B 1 31 ? 2.102 38.094 17.141 1 77.94 31 ASP B C 1
ATOM 1599 O O . ASP B 1 31 ? 2.547 38.594 18.172 1 77.94 31 ASP B O 1
ATOM 1603 N N . THR B 1 32 ? 0.987 37.344 17.188 1 82.19 32 THR B N 1
ATOM 1604 C CA . THR B 1 32 ? 0.129 37.312 18.359 1 82.19 32 THR B CA 1
ATOM 1605 C C . THR B 1 32 ? 0.469 36.125 19.234 1 82.19 32 THR B C 1
ATOM 1607 O O . THR B 1 32 ? 0.201 36.125 20.438 1 82.19 32 THR B O 1
ATOM 1610 N N . ARG B 1 33 ? 0.999 35.125 18.594 1 84.06 33 ARG B N 1
ATOM 1611 C CA . ARG B 1 33 ? 1.29 33.844 19.25 1 84.06 33 ARG B CA 1
ATOM 1612 C C . ARG B 1 33 ? 0.027 33.25 19.844 1 84.06 33 ARG B C 1
ATOM 1614 O O . ARG B 1 33 ? 0.103 32.438 20.766 1 84.06 33 ARG B O 1
ATOM 1621 N N . GLN B 1 34 ? -1.164 33.781 19.422 1 87.88 34 GLN B N 1
ATOM 1622 C CA . GLN B 1 34 ? -2.451 33.219 19.828 1 87.88 34 GLN B CA 1
ATOM 1623 C C . GLN B 1 34 ? -3.008 32.312 18.734 1 87.88 34 GLN B C 1
ATOM 1625 O O . GLN B 1 34 ? -3.146 32.719 17.578 1 87.88 34 GLN B O 1
ATOM 1630 N N . PRO B 1 35 ? -3.291 31.125 19.219 1 89.25 35 PRO B N 1
ATOM 1631 C CA . PRO B 1 35 ? -3.818 30.172 18.234 1 89.25 35 PRO B CA 1
ATOM 1632 C C . PRO B 1 35 ? -5.039 30.719 17.5 1 89.25 35 PRO B C 1
ATOM 1634 O O . PRO B 1 35 ? -5.902 31.359 18.109 1 89.25 35 PRO B O 1
ATOM 1637 N N . THR B 1 36 ? -5.07 30.594 16.25 1 90 36 THR B N 1
ATOM 1638 C CA . THR B 1 36 ? -6.152 31.031 15.367 1 90 36 THR B CA 1
ATOM 1639 C C . THR B 1 36 ? -6.668 29.844 14.547 1 90 36 THR B C 1
ATOM 1641 O O . THR B 1 36 ? -5.887 29.016 14.086 1 90 36 THR B O 1
ATOM 1644 N N . ASP B 1 37 ? -8.016 29.781 14.375 1 94.31 37 ASP B N 1
ATOM 1645 C CA . ASP B 1 37 ? -8.664 28.75 13.586 1 94.31 37 ASP B CA 1
ATOM 1646 C C . ASP B 1 37 ? -9.273 29.328 12.312 1 94.31 37 ASP B C 1
ATOM 1648 O O . ASP B 1 37 ? -10.336 29.953 12.359 1 94.31 37 ASP B O 1
ATOM 1652 N N . ALA B 1 38 ? -8.664 29.109 11.242 1 94.38 38 ALA B N 1
ATOM 1653 C CA . ALA B 1 38 ? -9.117 29.625 9.953 1 94.38 38 ALA B CA 1
ATOM 1654 C C . ALA B 1 38 ? -9.953 28.594 9.211 1 94.38 38 ALA B C 1
ATOM 1656 O O . ALA B 1 38 ? -10.094 28.656 7.988 1 94.38 38 ALA B O 1
ATOM 1657 N N . PHE B 1 39 ? -10.57 27.641 9.922 1 97.12 39 PHE B N 1
ATOM 1658 C CA . PHE B 1 39 ? -11.305 26.547 9.312 1 97.12 39 PHE B CA 1
ATOM 1659 C C . PHE B 1 39 ? -12.547 27.062 8.586 1 97.12 39 PHE B C 1
ATOM 1661 O O . PHE B 1 39 ? -12.922 26.531 7.539 1 97.12 39 PHE B O 1
ATOM 1668 N N . ALA B 1 40 ? -13.172 28.062 9.125 1 96 40 ALA B N 1
ATOM 1669 C CA . ALA B 1 40 ? -14.398 28.578 8.531 1 96 40 ALA B CA 1
ATOM 1670 C C . ALA B 1 40 ? -14.156 29.047 7.102 1 96 40 ALA B C 1
ATOM 1672 O O . ALA B 1 40 ? -14.953 28.781 6.203 1 96 40 ALA B O 1
ATOM 1673 N N . GLY B 1 41 ? -13.078 29.781 6.922 1 96.25 41 GLY B N 1
ATOM 1674 C CA . GLY B 1 41 ? -12.719 30.219 5.582 1 96.25 41 GLY B CA 1
ATOM 1675 C C . GLY B 1 41 ? -12.422 29.078 4.641 1 96.25 41 GLY B C 1
ATOM 1676 O O . GLY B 1 41 ? -12.867 29.062 3.492 1 96.25 41 GLY B O 1
ATOM 1677 N N . TYR B 1 42 ? -11.719 28.172 5.125 1 97.31 42 TYR B N 1
ATOM 1678 C CA . TYR B 1 42 ? -11.406 26.953 4.379 1 97.31 42 TYR B CA 1
ATOM 1679 C C . TYR B 1 42 ? -12.688 26.234 3.955 1 97.31 42 TYR B C 1
ATOM 1681 O O . TYR B 1 42 ? -12.828 25.844 2.797 1 97.31 42 TYR B O 1
ATOM 1689 N N . ALA B 1 43 ? -13.602 26.047 4.891 1 97.69 43 ALA B N 1
ATOM 1690 C CA . ALA B 1 43 ? -14.852 25.328 4.641 1 97.69 43 ALA B CA 1
ATOM 1691 C C . ALA B 1 43 ? -15.68 26.031 3.572 1 97.69 43 ALA B C 1
ATOM 1693 O O . ALA B 1 43 ? -16.281 25.391 2.713 1 97.69 43 ALA B O 1
ATOM 1694 N N . THR B 1 44 ? -15.672 27.359 3.648 1 97.19 44 THR B N 1
ATOM 1695 C CA . THR B 1 44 ? -16.422 28.141 2.682 1 97.19 44 THR B CA 1
ATOM 1696 C C . THR B 1 44 ? -15.82 28.016 1.286 1 97.19 44 THR B C 1
ATOM 1698 O O . THR B 1 44 ? -16.547 27.781 0.313 1 97.19 44 THR B O 1
ATOM 1701 N N . ARG B 1 45 ? -14.547 28.094 1.217 1 96.81 45 ARG B N 1
ATOM 1702 C CA . ARG B 1 45 ? -13.844 28 -0.059 1 96.81 45 ARG B CA 1
ATOM 1703 C C . ARG B 1 45 ? -14.062 26.641 -0.716 1 96.81 45 ARG B C 1
ATOM 1705 O O . ARG B 1 45 ? -14.102 26.547 -1.943 1 96.81 45 ARG B O 1
ATOM 1712 N N . HIS B 1 46 ? -14.281 25.656 0.075 1 96.62 46 HIS B N 1
ATOM 1713 C CA . HIS B 1 46 ? -14.422 24.297 -0.456 1 96.62 46 HIS B CA 1
ATOM 1714 C C . HIS B 1 46 ? -15.883 23.875 -0.531 1 96.62 46 HIS B C 1
ATOM 1716 O O . HIS B 1 46 ? -16.188 22.75 -0.896 1 96.62 46 HIS B O 1
ATOM 1722 N N . GLY B 1 47 ? -16.781 24.719 -0.156 1 97.12 47 GLY B N 1
ATOM 1723 C CA . GLY B 1 47 ? -18.203 24.453 -0.281 1 97.12 47 GLY B CA 1
ATOM 1724 C C . GLY B 1 47 ? -18.672 23.281 0.559 1 97.12 47 GLY B C 1
ATOM 1725 O O . GLY B 1 47 ? -19.453 22.453 0.094 1 97.12 47 GLY B O 1
ATOM 1726 N N . LEU B 1 48 ? -18.281 23.203 1.822 1 97.81 48 LEU B N 1
ATOM 1727 C CA . LEU B 1 48 ? -18.562 22.062 2.682 1 97.81 48 LEU B CA 1
ATOM 1728 C C . LEU B 1 48 ? -19.938 22.188 3.322 1 97.81 48 LEU B C 1
ATOM 1730 O O . LEU B 1 48 ? -20.344 23.281 3.73 1 97.81 48 LEU B O 1
ATOM 1734 N N . THR B 1 49 ? -20.625 21.109 3.369 1 97.81 49 THR B N 1
ATOM 1735 C CA . THR B 1 49 ? -21.859 21.047 4.133 1 97.81 49 THR B CA 1
ATOM 1736 C C . THR B 1 49 ? -21.578 21.047 5.633 1 97.81 49 THR B C 1
ATOM 1738 O O . THR B 1 49 ? -20.422 20.906 6.051 1 97.81 49 THR B O 1
ATOM 1741 N N . ARG B 1 50 ? -22.594 21.25 6.457 1 97.12 50 ARG B N 1
ATOM 1742 C CA . ARG B 1 50 ? -22.453 21.25 7.91 1 97.12 50 ARG B CA 1
ATOM 1743 C C . ARG B 1 50 ? -21.859 19.922 8.398 1 97.12 50 ARG B C 1
ATOM 1745 O O . ARG B 1 50 ? -20.984 19.906 9.258 1 97.12 50 ARG B O 1
ATOM 1752 N N . ALA B 1 51 ? -22.375 18.859 7.844 1 97.06 51 ALA B N 1
ATOM 1753 C CA . ALA B 1 51 ? -21.891 17.547 8.242 1 97.06 51 ALA B CA 1
ATOM 1754 C C . ALA B 1 51 ? -20.438 17.344 7.863 1 97.06 51 ALA B C 1
ATOM 1756 O O . ALA B 1 51 ? -19.641 16.812 8.648 1 97.06 51 ALA B O 1
ATOM 1757 N N . GLU B 1 52 ? -20.078 17.797 6.734 1 97.75 52 GLU B N 1
ATOM 1758 C CA . GLU B 1 52 ? -18.703 17.672 6.266 1 97.75 52 GLU B CA 1
ATOM 1759 C C . GLU B 1 52 ? -17.75 18.531 7.09 1 97.75 52 GLU B C 1
ATOM 1761 O O . GLU B 1 52 ? -16.609 18.156 7.344 1 97.75 52 GLU B O 1
ATOM 1766 N N . ARG B 1 53 ? -18.25 19.703 7.473 1 97.94 53 ARG B N 1
ATOM 1767 C CA . ARG B 1 53 ? -17.453 20.594 8.312 1 97.94 53 ARG B CA 1
ATOM 1768 C C . ARG B 1 53 ? -17.094 19.906 9.633 1 97.94 53 ARG B C 1
ATOM 1770 O O . ARG B 1 53 ? -15.93 19.906 10.047 1 97.94 53 ARG B O 1
ATOM 1777 N N . SER B 1 54 ? -18.094 19.375 10.258 1 97.56 54 SER B N 1
ATOM 1778 C CA . SER B 1 54 ? -17.875 18.703 11.531 1 97.56 54 SER B CA 1
ATOM 1779 C C . SER B 1 54 ? -16.906 17.547 11.391 1 97.56 54 SER B C 1
ATOM 1781 O O . SER B 1 54 ? -15.977 17.391 12.195 1 97.56 54 SER B O 1
ATOM 1783 N N . GLU B 1 55 ? -17.062 16.781 10.398 1 97.88 55 GLU B N 1
ATOM 1784 C CA . GLU B 1 55 ? -16.219 15.617 10.141 1 97.88 55 GLU B CA 1
ATOM 1785 C C . GLU B 1 55 ? -14.781 16.031 9.867 1 97.88 55 GLU B C 1
ATOM 1787 O O . GLU B 1 55 ? -13.844 15.43 10.398 1 97.88 55 GLU B O 1
ATOM 1792 N N . LEU B 1 56 ? -14.594 17.047 9.117 1 98.19 56 LEU B N 1
ATOM 1793 C CA . LEU B 1 56 ? -13.258 17.484 8.727 1 98.19 56 LEU B CA 1
ATOM 1794 C C . LEU B 1 56 ? -12.523 18.125 9.906 1 98.19 56 LEU B C 1
ATOM 1796 O O . LEU B 1 56 ? -11.305 18 10.031 1 98.19 56 LEU B O 1
ATOM 1800 N N . ARG B 1 57 ? -13.281 18.766 10.75 1 97.5 57 ARG B N 1
ATOM 1801 C CA . ARG B 1 57 ? -12.656 19.328 11.953 1 97.5 57 ARG B CA 1
ATOM 1802 C C . ARG B 1 57 ? -12.133 18.219 12.852 1 97.5 57 ARG B C 1
ATOM 1804 O O . ARG B 1 57 ? -11.023 18.312 13.391 1 97.5 57 ARG B O 1
ATOM 1811 N N . GLU B 1 58 ? -12.953 17.203 12.969 1 97.44 58 GLU B N 1
ATOM 1812 C CA . GLU B 1 58 ? -12.516 16.062 13.75 1 97.44 58 GLU B CA 1
ATOM 1813 C C . GLU B 1 58 ? -11.289 15.398 13.117 1 97.44 58 GLU B C 1
ATOM 1815 O O . GLU B 1 58 ? -10.336 15.055 13.812 1 97.44 58 GLU B O 1
ATOM 1820 N N . LEU B 1 59 ? -11.312 15.234 11.836 1 98.25 59 LEU B N 1
ATOM 1821 C CA . LEU B 1 59 ? -10.188 14.656 11.102 1 98.25 59 LEU B CA 1
ATOM 1822 C C . LEU B 1 59 ? -8.93 15.5 11.281 1 98.25 59 LEU B C 1
ATOM 1824 O O . LEU B 1 59 ? -7.844 14.969 11.508 1 98.25 59 LEU B O 1
ATOM 1828 N N . ARG B 1 60 ? -9.109 16.812 11.133 1 97.88 60 ARG B N 1
ATOM 1829 C CA . ARG B 1 60 ? -7.984 17.734 11.289 1 97.88 60 ARG B CA 1
ATOM 1830 C C . ARG B 1 60 ? -7.285 17.516 12.633 1 97.88 60 ARG B C 1
ATOM 1832 O O . ARG B 1 60 ? -6.059 17.422 12.695 1 97.88 60 ARG B O 1
ATOM 1839 N N . ASP B 1 61 ? -8.078 17.406 13.672 1 95.44 61 ASP B N 1
ATOM 1840 C CA . ASP B 1 61 ? -7.52 17.25 15.016 1 95.44 61 ASP B CA 1
ATOM 1841 C C . ASP B 1 61 ? -6.781 15.914 15.156 1 95.44 61 ASP B C 1
ATOM 1843 O O . ASP B 1 61 ? -5.684 15.867 15.711 1 95.44 61 ASP B O 1
ATOM 1847 N N . ASP B 1 62 ? -7.344 14.898 14.656 1 96.38 62 ASP B N 1
ATOM 1848 C CA . ASP B 1 62 ? -6.727 13.578 14.742 1 96.38 62 ASP B CA 1
ATOM 1849 C C . ASP B 1 62 ? -5.461 13.508 13.891 1 96.38 62 ASP B C 1
ATOM 1851 O O . ASP B 1 62 ? -4.457 12.922 14.305 1 96.38 62 ASP B O 1
ATOM 1855 N N . LEU B 1 63 ? -5.5 14.094 12.703 1 97.06 63 LEU B N 1
ATOM 1856 C CA . LEU B 1 63 ? -4.328 14.078 11.828 1 97.06 63 LEU B CA 1
ATOM 1857 C C . LEU B 1 63 ? -3.189 14.898 12.438 1 97.06 63 LEU B C 1
ATOM 1859 O O . LEU B 1 63 ? -2.02 14.539 12.281 1 97.06 63 LEU B O 1
ATOM 1863 N N . ARG B 1 64 ? -3.537 15.992 13.047 1 94.62 64 ARG B N 1
ATOM 1864 C CA . ARG B 1 64 ? -2.508 16.781 13.719 1 94.62 64 ARG B CA 1
ATOM 1865 C C . ARG B 1 64 ? -1.801 15.969 14.789 1 94.62 64 ARG B C 1
ATOM 1867 O O . ARG B 1 64 ? -0.571 15.977 14.883 1 94.62 64 ARG B O 1
ATOM 1874 N N . GLY B 1 65 ? -2.588 15.234 15.562 1 92.94 65 GLY B N 1
ATOM 1875 C CA . GLY B 1 65 ? -1.987 14.336 16.531 1 92.94 65 GLY B CA 1
ATOM 1876 C C . GLY B 1 65 ? -1.06 13.312 15.914 1 92.94 65 GLY B C 1
ATOM 1877 O O . GLY B 1 65 ? 0.015 13.031 16.453 1 92.94 65 GLY B O 1
ATOM 1878 N N . ALA B 1 66 ? -1.434 12.797 14.812 1 94.31 66 ALA B N 1
ATOM 1879 C CA . ALA B 1 66 ? -0.638 11.781 14.125 1 94.31 66 ALA B CA 1
ATOM 1880 C C . ALA B 1 66 ? 0.659 12.375 13.586 1 94.31 66 ALA B C 1
ATOM 1882 O O . ALA B 1 66 ? 1.724 11.758 13.695 1 94.31 66 ALA B O 1
ATOM 1883 N N . VAL B 1 67 ? 0.579 13.57 12.984 1 94.44 67 VAL B N 1
ATOM 1884 C CA . VAL B 1 67 ? 1.746 14.25 12.43 1 94.44 67 VAL B CA 1
ATOM 1885 C C . VAL B 1 67 ? 2.73 14.586 13.547 1 94.44 67 VAL B C 1
ATOM 1887 O O . VAL B 1 67 ? 3.947 14.484 13.359 1 94.44 67 VAL B O 1
ATOM 1890 N N . GLU B 1 68 ? 2.193 14.875 14.664 1 89.94 68 GLU B N 1
ATOM 1891 C CA . GLU B 1 68 ? 3.027 15.234 15.812 1 89.94 68 GLU B CA 1
ATOM 1892 C C . GLU B 1 68 ? 3.484 13.992 16.562 1 89.94 68 GLU B C 1
ATOM 1894 O O . GLU B 1 68 ? 4.047 14.094 17.656 1 89.94 68 GLU B O 1
ATOM 1899 N N . ARG B 1 69 ? 3.254 12.797 16 1 81 69 ARG B N 1
ATOM 1900 C CA . ARG B 1 69 ? 3.725 11.5 16.484 1 81 69 ARG B CA 1
ATOM 1901 C C . ARG B 1 69 ? 3.213 11.219 17.891 1 81 69 ARG B C 1
ATOM 1903 O O . ARG B 1 69 ? 3.971 10.766 18.75 1 81 69 ARG B O 1
ATOM 1910 N N . ALA B 1 70 ? 2.012 11.594 18.047 1 81.62 70 ALA B N 1
ATOM 1911 C CA . ALA B 1 70 ? 1.346 11.188 19.281 1 81.62 70 ALA B CA 1
ATOM 1912 C C . ALA B 1 70 ? 1.358 9.672 19.438 1 81.62 70 ALA B C 1
ATOM 1914 O O . ALA B 1 70 ? 1.33 8.938 18.438 1 81.62 70 ALA B O 1
ATOM 1915 N N . ASP B 1 71 ? 1.434 9.156 20.641 1 83.88 71 ASP B N 1
ATOM 1916 C CA . ASP B 1 71 ? 1.521 7.734 20.938 1 83.88 71 ASP B CA 1
ATOM 1917 C C . ASP B 1 71 ? 0.377 6.961 20.281 1 83.88 71 ASP B C 1
ATOM 1919 O O . ASP B 1 71 ? 0.542 5.801 19.906 1 83.88 71 ASP B O 1
ATOM 1923 N N . ASP B 1 72 ? -0.754 7.605 20.141 1 89.25 72 ASP B N 1
ATOM 1924 C CA . ASP B 1 72 ? -1.93 6.922 19.609 1 89.25 72 ASP B CA 1
ATOM 1925 C C . ASP B 1 72 ? -2.178 7.312 18.156 1 89.25 72 ASP B C 1
ATOM 1927 O O . ASP B 1 72 ? -3.305 7.211 17.656 1 89.25 72 ASP B O 1
ATOM 1931 N N . GLY B 1 73 ? -1.197 7.801 17.484 1 91.38 73 GLY B N 1
ATOM 1932 C CA . GLY B 1 73 ? -1.329 8.266 16.109 1 91.38 73 GLY B CA 1
ATOM 1933 C C . GLY B 1 73 ? -1.869 7.203 15.172 1 91.38 73 GLY B C 1
ATOM 1934 O O . GLY B 1 73 ? -2.816 7.453 14.43 1 91.38 73 GLY B O 1
ATOM 1935 N N . ASP B 1 74 ? -1.342 6.02 15.297 1 92.94 74 ASP B N 1
ATOM 1936 C CA . ASP B 1 74 ? -1.776 4.93 14.43 1 92.94 74 ASP B CA 1
ATOM 1937 C C . ASP B 1 74 ? -3.232 4.555 14.703 1 92.94 74 ASP B C 1
ATOM 1939 O O . ASP B 1 74 ? -4.004 4.312 13.773 1 92.94 74 ASP B O 1
ATOM 1943 N N . ASP B 1 75 ? -3.586 4.551 15.961 1 94.5 75 ASP B N 1
ATOM 1944 C CA . ASP B 1 75 ? -4.953 4.199 16.328 1 94.5 75 ASP B CA 1
ATOM 1945 C C . ASP B 1 75 ? -5.953 5.203 15.766 1 94.5 75 ASP B C 1
ATOM 1947 O O . ASP B 1 75 ? -7.023 4.824 15.289 1 94.5 75 ASP B O 1
ATOM 1951 N N . ARG B 1 76 ? -5.598 6.457 15.836 1 94.69 76 ARG B N 1
ATOM 1952 C CA . ARG B 1 76 ? -6.453 7.508 15.289 1 94.69 76 ARG B CA 1
ATOM 1953 C C . ARG B 1 76 ? -6.605 7.355 13.781 1 94.69 76 ARG B C 1
ATOM 1955 O O . ARG B 1 76 ? -7.715 7.453 13.258 1 94.69 76 ARG B O 1
ATOM 1962 N N . LEU B 1 77 ? -5.52 7.105 13.148 1 96.12 77 LEU B N 1
ATOM 1963 C CA . LEU B 1 77 ? -5.562 6.926 11.703 1 96.12 77 LEU B CA 1
ATOM 1964 C C . LEU B 1 77 ? -6.406 5.707 11.336 1 96.12 77 LEU B C 1
ATOM 1966 O O . LEU B 1 77 ? -7.223 5.77 10.414 1 96.12 77 LEU B O 1
ATOM 1970 N N . ASN B 1 78 ? -6.199 4.637 12.07 1 97.12 78 ASN B N 1
ATOM 1971 C CA . ASN B 1 78 ? -6.941 3.414 11.781 1 97.12 78 ASN B CA 1
ATOM 1972 C C . ASN B 1 78 ? -8.445 3.605 11.984 1 97.12 78 ASN B C 1
ATOM 1974 O O . ASN B 1 78 ? -9.25 3.012 11.273 1 97.12 78 ASN B O 1
ATOM 1978 N N . GLY B 1 79 ? -8.805 4.395 13.008 1 97.19 79 GLY B N 1
ATOM 1979 C CA . GLY B 1 79 ? -10.211 4.754 13.164 1 97.19 79 GLY B CA 1
ATOM 1980 C C . GLY B 1 79 ? -10.797 5.41 11.93 1 97.19 79 GLY B C 1
ATOM 1981 O O . GLY B 1 79 ? -11.906 5.082 11.516 1 97.19 79 GLY B O 1
ATOM 1982 N N . TRP B 1 80 ? -10.086 6.242 11.32 1 97.69 80 TRP B N 1
ATOM 1983 C CA . TRP B 1 80 ? -10.555 6.949 10.133 1 97.69 80 TRP B CA 1
ATOM 1984 C C . TRP B 1 80 ? -10.555 6.031 8.922 1 97.69 80 TRP B C 1
ATOM 1986 O O . TRP B 1 80 ? -11.414 6.16 8.039 1 97.69 80 TRP B O 1
ATOM 1996 N N . LEU B 1 81 ? -9.586 5.117 8.852 1 97.12 81 LEU B N 1
ATOM 1997 C CA . LEU B 1 81 ? -9.586 4.137 7.77 1 97.12 81 LEU B CA 1
ATOM 1998 C C . LEU B 1 81 ? -10.875 3.328 7.77 1 97.12 81 LEU B C 1
ATOM 2000 O O . LEU B 1 81 ? -11.492 3.125 6.719 1 97.12 81 LEU B O 1
ATOM 2004 N N . ARG B 1 82 ? -11.281 2.986 8.953 1 96.25 82 ARG B N 1
ATOM 2005 C CA . ARG B 1 82 ? -12.516 2.219 9.102 1 96.25 82 ARG B CA 1
ATOM 2006 C C . ARG B 1 82 ? -13.734 3.066 8.75 1 96.25 82 ARG B C 1
ATOM 2008 O O . ARG B 1 82 ? -14.609 2.625 8.008 1 96.25 82 ARG B O 1
ATOM 2015 N N . ARG B 1 83 ? -13.742 4.25 9.234 1 96.56 83 ARG B N 1
ATOM 2016 C CA . ARG B 1 83 ? -14.867 5.152 9.008 1 96.56 83 ARG B CA 1
ATOM 2017 C C . ARG B 1 83 ? -15.016 5.477 7.527 1 96.56 83 ARG B C 1
ATOM 2019 O O . ARG B 1 83 ? -16.141 5.66 7.039 1 96.56 83 ARG B O 1
ATOM 2026 N N . SER B 1 84 ? -13.93 5.523 6.855 1 97.44 84 SER B N 1
ATOM 2027 C CA . SER B 1 84 ? -13.93 5.875 5.438 1 97.44 84 SER B CA 1
ATOM 2028 C C . SER B 1 84 ? -14.172 4.652 4.562 1 97.44 84 SER B C 1
ATOM 2030 O O . SER B 1 84 ? -14.242 4.762 3.338 1 97.44 84 SER B O 1
ATOM 2032 N N . ASP B 1 85 ? -14.281 3.492 5.152 1 95.56 85 ASP B N 1
ATOM 2033 C CA . ASP B 1 85 ? -14.469 2.234 4.438 1 95.56 85 ASP B CA 1
ATOM 2034 C C . ASP B 1 85 ? -13.414 2.053 3.352 1 95.56 85 ASP B C 1
ATOM 2036 O O . ASP B 1 85 ? -13.742 1.752 2.203 1 95.56 85 ASP B O 1
ATOM 2040 N N . LEU B 1 86 ? -12.219 2.34 3.734 1 96.31 86 LEU B N 1
ATOM 2041 C CA . LEU B 1 86 ? -11.117 2.264 2.779 1 96.31 86 LEU B CA 1
ATOM 2042 C C . LEU B 1 86 ? -10.805 0.813 2.426 1 96.31 86 LEU B C 1
ATOM 2044 O O . LEU B 1 86 ? -10.672 -0.032 3.312 1 96.31 86 LEU B O 1
ATOM 2048 N N . ARG B 1 87 ? -10.695 0.564 1.125 1 95.88 87 ARG B N 1
ATOM 2049 C CA . ARG B 1 87 ? -10.398 -0.781 0.643 1 95.88 87 ARG B CA 1
ATOM 2050 C C . ARG B 1 87 ? -9.375 -0.743 -0.487 1 95.88 87 ARG B C 1
ATOM 2052 O O . ARG B 1 87 ? -9.422 0.143 -1.342 1 95.88 87 ARG B O 1
ATOM 2059 N N . PRO B 1 88 ? -8.523 -1.73 -0.479 1 96.06 88 PRO B N 1
ATOM 2060 C CA . PRO B 1 88 ? -7.582 -1.802 -1.603 1 96.06 88 PRO B CA 1
ATOM 2061 C C . PRO B 1 88 ? -8.219 -2.387 -2.863 1 96.06 88 PRO B C 1
ATOM 2063 O O . PRO B 1 88 ? -9.078 -3.268 -2.775 1 96.06 88 PRO B O 1
ATOM 2066 N N . GLU B 1 89 ? -7.832 -1.891 -3.947 1 95.62 89 GLU B N 1
ATOM 2067 C CA . GLU B 1 89 ? -8.195 -2.408 -5.262 1 95.62 89 GLU B CA 1
ATOM 2068 C C . GLU B 1 89 ? -7.004 -2.379 -6.215 1 95.62 89 GLU B C 1
ATOM 2070 O O . GLU B 1 89 ? -6.055 -1.621 -6.008 1 95.62 89 GLU B O 1
ATOM 2075 N N . ILE B 1 90 ? -7.066 -3.207 -7.199 1 95.25 90 ILE B N 1
ATOM 2076 C CA . ILE B 1 90 ? -6.012 -3.25 -8.211 1 95.25 90 ILE B CA 1
ATOM 2077 C C . ILE B 1 90 ? -6.531 -2.676 -9.523 1 95.25 90 ILE B C 1
ATOM 2079 O O . ILE B 1 90 ? -7.582 -3.092 -10.016 1 95.25 90 ILE B O 1
ATOM 2083 N N . GLU B 1 91 ? -5.848 -1.648 -10.039 1 93.12 91 GLU B N 1
ATOM 2084 C CA . GLU B 1 91 ? -6.121 -1.033 -11.336 1 93.12 91 GLU B CA 1
ATOM 2085 C C . GLU B 1 91 ? -4.855 -0.948 -12.188 1 93.12 91 GLU B C 1
ATOM 2087 O O . GLU B 1 91 ? -3.885 -0.298 -11.797 1 93.12 91 GLU B O 1
ATOM 2092 N N . ASN B 1 92 ? -4.938 -1.582 -13.328 1 90.88 92 ASN B N 1
ATOM 2093 C CA . ASN B 1 92 ? -3.789 -1.613 -14.227 1 90.88 92 ASN B CA 1
ATOM 2094 C C . ASN B 1 92 ? -2.537 -2.127 -13.523 1 90.88 92 ASN B C 1
ATOM 2096 O O . ASN B 1 92 ? -1.465 -1.531 -13.641 1 90.88 92 ASN B O 1
ATOM 2100 N N . GLY B 1 93 ? -2.734 -3.074 -12.625 1 89.56 93 GLY B N 1
ATOM 2101 C CA . GLY B 1 93 ? -1.629 -3.746 -11.961 1 89.56 93 GLY B CA 1
ATOM 2102 C C . GLY B 1 93 ? -1.08 -2.971 -10.781 1 89.56 93 GLY B C 1
ATOM 2103 O O . GLY B 1 93 ? -0.043 -3.332 -10.219 1 89.56 93 GLY B O 1
ATOM 2104 N N . THR B 1 94 ? -1.779 -1.915 -10.43 1 92 94 THR B N 1
ATOM 2105 C CA . THR B 1 94 ? -1.312 -1.094 -9.32 1 92 94 THR B CA 1
ATOM 2106 C C . THR B 1 94 ? -2.359 -1.034 -8.211 1 92 94 THR B C 1
ATOM 2108 O O . THR B 1 94 ? -3.561 -1.059 -8.484 1 92 94 THR B O 1
ATOM 2111 N N . LEU B 1 95 ? -1.828 -0.932 -7.004 1 93.12 95 LEU B N 1
ATOM 2112 C CA . LEU B 1 95 ? -2.723 -0.855 -5.855 1 93.12 95 LEU B CA 1
ATOM 2113 C C . LEU B 1 95 ? -3.289 0.552 -5.699 1 93.12 95 LEU B C 1
ATOM 2115 O O . LEU B 1 95 ? -2.545 1.534 -5.746 1 93.12 95 LEU B O 1
ATOM 2119 N N . VAL B 1 96 ? -4.535 0.651 -5.609 1 93.06 96 VAL B N 1
ATOM 2120 C CA . VAL B 1 96 ? -5.223 1.907 -5.328 1 93.06 96 VAL B CA 1
ATOM 2121 C C . VAL B 1 96 ? -6.191 1.715 -4.164 1 93.06 96 VAL B C 1
ATOM 2123 O O . VAL B 1 96 ? -6.492 0.583 -3.779 1 93.06 96 VAL B O 1
ATOM 2126 N N . PHE B 1 97 ? -6.656 2.795 -3.578 1 94.56 97 PHE B N 1
ATOM 2127 C CA . PHE B 1 97 ? -7.562 2.709 -2.438 1 94.56 97 PHE B CA 1
ATOM 2128 C C . PHE B 1 97 ? -8.906 3.346 -2.764 1 94.56 97 PHE B C 1
ATOM 2130 O O . PHE B 1 97 ? -8.969 4.508 -3.166 1 94.56 97 PHE B O 1
ATOM 2137 N N . ARG B 1 98 ? -9.883 2.516 -2.639 1 94.75 98 ARG B N 1
ATOM 2138 C CA . ARG B 1 98 ? -11.25 3.01 -2.756 1 94.75 98 ARG B CA 1
ATOM 2139 C C . ARG B 1 98 ? -11.805 3.412 -1.395 1 94.75 98 ARG B C 1
ATOM 2141 O O . ARG B 1 98 ? -11.422 2.844 -0.37 1 94.75 98 ARG B O 1
ATOM 2148 N N . HIS B 1 99 ? -12.68 4.332 -1.372 1 96.06 99 HIS B N 1
ATOM 2149 C CA . HIS B 1 99 ? -13.203 4.859 -0.117 1 96.06 99 HIS B CA 1
ATOM 2150 C C . HIS B 1 99 ? -14.648 5.32 -0.279 1 96.06 99 HIS B C 1
ATOM 2152 O O . HIS B 1 99 ? -15.133 5.488 -1.401 1 96.06 99 HIS B O 1
ATOM 2158 N N . ALA B 1 100 ? -15.383 5.477 0.85 1 95.75 100 ALA B N 1
ATOM 2159 C CA . ALA B 1 100 ? -16.703 6.109 0.859 1 95.75 100 ALA B CA 1
ATOM 2160 C C . ALA B 1 100 ? -16.625 7.539 0.325 1 95.75 100 ALA B C 1
ATOM 2162 O O . ALA B 1 100 ? -15.562 8.164 0.361 1 95.75 100 ALA B O 1
ATOM 2163 N N . PRO B 1 101 ? -17.672 7.977 -0.243 1 95.75 101 PRO B N 1
ATOM 2164 C CA . PRO B 1 101 ? -17.641 9.359 -0.726 1 95.75 101 PRO B CA 1
ATOM 2165 C C . PRO B 1 101 ? -17.484 10.375 0.402 1 95.75 101 PRO B C 1
ATOM 2167 O O . PRO B 1 101 ? -17.891 10.109 1.537 1 95.75 101 PRO B O 1
ATOM 2170 N N . GLY B 1 102 ? -16.859 11.539 0.09 1 96.19 102 GLY B N 1
ATOM 2171 C CA . GLY B 1 102 ? -16.719 12.633 1.042 1 96.19 102 GLY B CA 1
ATOM 2172 C C . GLY B 1 102 ? -15.305 13.156 1.157 1 96.19 102 GLY B C 1
ATOM 2173 O O . GLY B 1 102 ? -14.352 12.414 0.92 1 96.19 102 GLY B O 1
ATOM 2174 N N . PRO B 1 103 ? -15.211 14.359 1.534 1 97.44 103 PRO B N 1
ATOM 2175 C CA . PRO B 1 103 ? -13.883 14.977 1.589 1 97.44 103 PRO B CA 1
ATOM 2176 C C . PRO B 1 103 ? -12.977 14.344 2.643 1 97.44 103 PRO B C 1
ATOM 2178 O O . PRO B 1 103 ? -11.766 14.25 2.443 1 97.44 103 PRO B O 1
ATOM 2181 N N . ALA B 1 104 ? -13.578 13.914 3.727 1 98 104 ALA B N 1
ATOM 2182 C CA . ALA B 1 104 ? -12.766 13.289 4.766 1 98 104 ALA B CA 1
ATOM 2183 C C . ALA B 1 104 ? -12.125 12 4.262 1 98 104 ALA B C 1
ATOM 2185 O O . ALA B 1 104 ? -10.93 11.773 4.449 1 98 104 ALA B O 1
ATOM 2186 N N . ALA B 1 105 ? -12.945 11.219 3.621 1 98 105 ALA B N 1
ATOM 2187 C CA . ALA B 1 105 ? -12.453 9.945 3.096 1 98 105 ALA B CA 1
ATOM 2188 C C . ALA B 1 105 ? -11.375 10.164 2.041 1 98 105 ALA B C 1
ATOM 2190 O O . ALA B 1 105 ? -10.414 9.391 1.956 1 98 105 ALA B O 1
ATOM 2191 N N . GLU B 1 106 ? -11.523 11.172 1.289 1 97.31 106 GLU B N 1
ATOM 2192 C CA . GLU B 1 106 ? -10.523 11.516 0.287 1 97.31 106 GLU B CA 1
ATOM 2193 C C . GLU B 1 106 ? -9.188 11.859 0.939 1 97.31 106 GLU B C 1
ATOM 2195 O O . GLU B 1 106 ? -8.133 11.422 0.475 1 97.31 106 GLU B O 1
ATOM 2200 N N . LEU B 1 107 ? -9.258 12.594 1.956 1 98.12 107 LEU B N 1
ATOM 2201 C CA . LEU B 1 107 ? -8.039 12.992 2.656 1 98.12 107 LEU B CA 1
ATOM 2202 C C . LEU B 1 107 ? -7.402 11.797 3.355 1 98.12 107 LEU B C 1
ATOM 2204 O O . LEU B 1 107 ? -6.176 11.664 3.377 1 98.12 107 LEU B O 1
ATOM 2208 N N . VAL B 1 108 ? -8.234 10.922 3.881 1 98.19 108 VAL B N 1
ATOM 2209 C CA . VAL B 1 108 ? -7.73 9.719 4.535 1 98.19 108 VAL B CA 1
ATOM 2210 C C . VAL B 1 108 ? -7.012 8.836 3.514 1 98.19 108 VAL B C 1
ATOM 2212 O O . VAL B 1 108 ? -5.949 8.281 3.801 1 98.19 108 VAL B O 1
ATOM 2215 N N . ALA B 1 109 ? -7.578 8.758 2.324 1 97.31 109 ALA B N 1
ATOM 2216 C CA . ALA B 1 109 ? -6.934 8.008 1.253 1 97.31 109 ALA B CA 1
ATOM 2217 C C . ALA B 1 109 ? -5.566 8.594 0.913 1 97.31 109 ALA B C 1
ATOM 2219 O O . ALA B 1 109 ? -4.609 7.859 0.659 1 97.31 109 ALA B O 1
ATOM 2220 N N . ALA B 1 110 ? -5.469 9.898 0.912 1 97.19 110 ALA B N 1
ATOM 2221 C CA . ALA B 1 110 ? -4.195 10.57 0.648 1 97.19 110 ALA B CA 1
ATOM 2222 C C . ALA B 1 110 ? -3.168 10.234 1.728 1 97.19 110 ALA B C 1
ATOM 2224 O O . ALA B 1 110 ? -1.986 10.039 1.431 1 97.19 110 ALA B O 1
ATOM 2225 N N . VAL B 1 111 ? -3.629 10.148 2.949 1 97.5 111 VAL B N 1
ATOM 2226 C CA . VAL B 1 111 ? -2.75 9.828 4.07 1 97.5 111 VAL B CA 1
ATOM 2227 C C . VAL B 1 111 ? -2.24 8.398 3.938 1 97.5 111 VAL B C 1
ATOM 2229 O O . VAL B 1 111 ? -1.042 8.141 4.078 1 97.5 111 VAL B O 1
ATOM 2232 N N . VAL B 1 112 ? -3.113 7.488 3.604 1 96.12 112 VAL B N 1
ATOM 2233 C CA . VAL B 1 112 ? -2.74 6.082 3.475 1 96.12 112 VAL B CA 1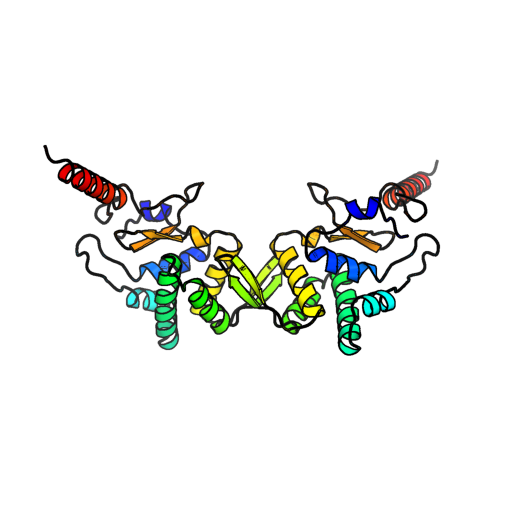
ATOM 2234 C C . VAL B 1 112 ? -1.737 5.918 2.334 1 96.12 112 VAL B C 1
ATOM 2236 O O . VAL B 1 112 ? -0.759 5.176 2.463 1 96.12 112 VAL B O 1
ATOM 2239 N N . ALA B 1 113 ? -2.004 6.598 1.268 1 94.25 113 ALA B N 1
ATOM 2240 C CA . ALA B 1 113 ? -1.063 6.562 0.151 1 94.25 113 ALA B CA 1
ATOM 2241 C C . ALA B 1 113 ? 0.308 7.082 0.572 1 94.25 113 ALA B C 1
ATOM 2243 O O . ALA B 1 113 ? 1.337 6.527 0.182 1 94.25 113 ALA B O 1
ATOM 2244 N N . ALA B 1 114 ? 0.312 8.102 1.384 1 95.88 114 ALA B N 1
ATOM 2245 C CA . ALA B 1 114 ? 1.567 8.68 1.856 1 95.88 114 ALA B CA 1
ATOM 2246 C C . ALA B 1 114 ? 2.283 7.727 2.811 1 95.88 114 ALA B C 1
ATOM 2248 O O . ALA B 1 114 ? 3.516 7.656 2.818 1 95.88 114 ALA B O 1
ATOM 2249 N N . VAL B 1 115 ? 1.55 7.062 3.662 1 95 115 VAL B N 1
ATOM 2250 C CA . VAL B 1 115 ? 2.135 6.059 4.547 1 95 115 VAL B CA 1
ATOM 2251 C C . VAL B 1 115 ? 2.768 4.945 3.717 1 95 115 VAL B C 1
ATOM 2253 O O . VAL B 1 115 ? 3.898 4.531 3.98 1 95 115 VAL B O 1
ATOM 2256 N N . ASP B 1 116 ? 2.068 4.559 2.721 1 91.88 116 ASP B N 1
ATOM 2257 C CA . ASP B 1 116 ? 2.49 3.439 1.883 1 91.88 116 ASP B CA 1
ATOM 2258 C C . ASP B 1 116 ? 3.801 3.756 1.164 1 91.88 116 ASP B C 1
ATOM 2260 O O . ASP B 1 116 ? 4.684 2.902 1.068 1 91.88 116 ASP B O 1
ATOM 2264 N N . ASP B 1 117 ? 3.895 4.949 0.701 1 91.25 117 ASP B N 1
ATOM 2265 C CA . ASP B 1 117 ? 5.074 5.246 -0.104 1 91.25 117 ASP B CA 1
ATOM 2266 C C . ASP B 1 117 ? 6.145 5.949 0.728 1 91.25 117 ASP B C 1
ATOM 2268 O O . ASP B 1 117 ? 7.125 6.465 0.183 1 91.25 117 ASP B O 1
ATOM 2272 N N . GLY B 1 118 ? 5.957 6.059 2.047 1 92.88 118 GLY B N 1
ATOM 2273 C CA . GLY B 1 118 ? 6.984 6.52 2.967 1 92.88 118 GLY B CA 1
ATOM 2274 C C . GLY B 1 118 ? 7.055 8.031 3.074 1 92.88 118 GLY B C 1
ATOM 2275 O O . GLY B 1 118 ? 7.977 8.57 3.693 1 92.88 118 GLY B O 1
ATOM 2276 N N . ARG B 1 119 ? 6.074 8.742 2.568 1 95.81 119 ARG B N 1
ATOM 2277 C CA . ARG B 1 119 ? 6.094 10.195 2.576 1 95.81 119 ARG B CA 1
ATOM 2278 C C . ARG B 1 119 ? 5.492 10.75 3.865 1 95.81 119 ARG B C 1
ATOM 2280 O O . ARG B 1 119 ? 5.734 11.898 4.23 1 95.81 119 ARG B O 1
ATOM 2287 N N . TRP B 1 120 ? 4.727 9.969 4.559 1 95.94 120 TRP B N 1
ATOM 2288 C CA . TRP B 1 120 ? 3.947 10.43 5.703 1 95.94 120 TRP B CA 1
ATOM 2289 C C . TRP B 1 120 ? 4.855 10.992 6.789 1 95.94 120 TRP B C 1
ATOM 2291 O O . TRP B 1 120 ? 4.617 12.094 7.297 1 95.94 120 TRP B O 1
ATOM 2301 N N . PRO B 1 121 ? 6.027 10.328 7.059 1 94.94 121 PRO B N 1
ATOM 2302 C CA . PRO B 1 121 ? 6.887 10.859 8.125 1 94.94 121 PRO B CA 1
ATOM 2303 C C . PRO B 1 121 ? 7.527 12.195 7.75 1 94.94 121 PRO B C 1
ATOM 2305 O O . PRO B 1 121 ? 8.078 12.883 8.617 1 94.94 121 PRO B O 1
ATOM 2308 N N . ARG B 1 122 ? 7.43 12.539 6.488 1 96.19 122 ARG B N 1
ATOM 2309 C CA . ARG B 1 122 ? 8.047 13.781 6.035 1 96.19 122 ARG B CA 1
ATOM 2310 C C . ARG B 1 122 ? 7.105 14.961 6.223 1 96.19 122 ARG B C 1
ATOM 2312 O O . ARG B 1 122 ? 7.512 16.125 6.066 1 96.19 122 ARG B O 1
ATOM 2319 N N . LEU B 1 123 ? 5.867 14.664 6.438 1 96.88 123 LEU B N 1
ATOM 2320 C CA . LEU B 1 123 ? 4.961 15.711 6.883 1 96.88 123 LEU B CA 1
ATOM 2321 C C . LEU B 1 123 ? 5.141 15.992 8.375 1 96.88 123 LEU B C 1
ATOM 2323 O O . LEU B 1 123 ? 4.848 15.133 9.211 1 96.88 123 LEU B O 1
ATOM 2327 N N . LYS B 1 124 ? 5.586 17.125 8.719 1 95.56 124 LYS B N 1
ATOM 2328 C CA . LYS B 1 124 ? 6 17.438 10.078 1 95.56 124 LYS B CA 1
ATOM 2329 C C . LYS B 1 124 ? 5.328 18.703 10.586 1 95.56 124 LYS B C 1
ATOM 2331 O O . LYS B 1 124 ? 4.863 19.531 9.797 1 95.56 124 LYS B O 1
ATOM 2336 N N . ALA B 1 125 ? 5.285 18.797 11.867 1 94.69 125 ALA B N 1
ATOM 2337 C CA . ALA B 1 125 ? 4.855 20.031 12.523 1 94.69 125 ALA B CA 1
ATOM 2338 C C . ALA B 1 125 ? 6.023 20.703 13.242 1 94.69 125 ALA B C 1
ATOM 2340 O O . ALA B 1 125 ? 6.758 20.062 13.992 1 94.69 125 ALA B O 1
ATOM 2341 N N . CYS B 1 126 ? 6.188 21.953 12.906 1 93.62 126 CYS B N 1
ATOM 2342 C CA . CYS B 1 126 ? 7.238 22.734 13.555 1 93.62 126 CYS B CA 1
ATOM 2343 C C . CYS B 1 126 ? 7.047 22.75 15.07 1 93.62 126 CYS B C 1
ATOM 2345 O O . CYS B 1 126 ? 5.969 23.094 15.555 1 93.62 126 CYS B O 1
ATOM 2347 N N . PRO B 1 127 ? 8.086 22.422 15.812 1 91.25 127 PRO B N 1
ATOM 2348 C CA . PRO B 1 127 ? 7.941 22.391 17.266 1 91.25 127 PRO B CA 1
ATOM 2349 C C . PRO B 1 127 ? 7.664 23.781 17.859 1 91.25 127 PRO B C 1
ATOM 2351 O O . PRO B 1 127 ? 7.141 23.875 18.984 1 91.25 127 PRO B O 1
ATOM 2354 N N . ASP B 1 128 ? 7.941 24.797 17.203 1 87.25 128 ASP B N 1
ATOM 2355 C CA . ASP B 1 128 ? 7.789 26.156 17.719 1 87.25 128 ASP B CA 1
ATOM 2356 C C . ASP B 1 128 ? 6.43 26.734 17.344 1 87.25 128 ASP B C 1
ATOM 2358 O O . ASP B 1 128 ? 5.586 26.969 18.219 1 87.25 128 ASP B O 1
ATOM 2362 N N . CYS B 1 129 ? 6.188 26.875 16.141 1 89.06 129 CYS B N 1
ATOM 2363 C CA . CYS B 1 129 ? 4.98 27.578 15.703 1 89.06 129 CYS B CA 1
ATOM 2364 C C . CYS B 1 129 ? 3.893 26.578 15.312 1 89.06 129 CYS B C 1
ATOM 2366 O O . CYS B 1 129 ? 2.768 26.969 15 1 89.06 129 CYS B O 1
ATOM 2368 N N . ARG B 1 130 ? 4.207 25.281 15.133 1 90.75 130 ARG B N 1
ATOM 2369 C CA . ARG B 1 130 ? 3.27 24.188 14.906 1 90.75 130 ARG B CA 1
ATOM 2370 C C . ARG B 1 130 ? 2.842 24.141 13.445 1 90.75 130 ARG B C 1
ATOM 2372 O O . ARG B 1 130 ? 2.035 23.281 13.055 1 90.75 130 ARG B O 1
ATOM 2379 N N . TRP B 1 131 ? 3.422 24.984 12.609 1 91.62 131 TRP B N 1
ATOM 2380 C CA . TRP B 1 131 ? 3.16 24.969 11.172 1 91.62 131 TRP B CA 1
ATOM 2381 C C . TRP B 1 131 ? 3.541 23.609 10.578 1 91.62 131 TRP B C 1
ATOM 2383 O O . TRP B 1 131 ? 4.617 23.078 10.859 1 91.62 131 TRP B O 1
ATOM 2393 N N . VAL B 1 132 ? 2.566 23.094 9.883 1 94.94 132 VAL B N 1
ATOM 2394 C CA . VAL B 1 132 ? 2.83 21.828 9.234 1 94.94 132 VAL B CA 1
ATOM 2395 C C . VAL B 1 132 ? 3.533 22.062 7.895 1 94.94 132 VAL B C 1
ATOM 2397 O O . VAL B 1 132 ? 3.088 22.875 7.09 1 94.94 132 VAL B O 1
ATOM 2400 N N . PHE B 1 133 ? 4.676 21.375 7.668 1 94.81 133 PHE B N 1
ATOM 2401 C CA . PHE B 1 133 ? 5.465 21.516 6.449 1 94.81 133 PHE B CA 1
ATOM 2402 C C . PHE B 1 133 ? 5.945 20.156 5.961 1 94.81 133 PHE B C 1
ATOM 2404 O O . PHE B 1 133 ? 5.902 19.172 6.699 1 94.81 133 PHE B O 1
ATOM 2411 N N . TYR B 1 134 ? 6.258 20.078 4.727 1 96.75 134 TYR B N 1
ATOM 2412 C CA . TYR B 1 134 ? 6.82 18.859 4.152 1 96.75 134 TYR B CA 1
ATOM 2413 C C . TYR B 1 134 ? 8.336 18.953 4.043 1 96.75 134 TYR B C 1
ATOM 2415 O O . TYR B 1 134 ? 8.867 19.938 3.504 1 96.75 134 TYR B O 1
ATOM 2423 N N . ASP B 1 135 ? 9.031 17.953 4.57 1 95.56 135 ASP B N 1
ATOM 2424 C CA . ASP B 1 135 ? 10.492 17.906 4.602 1 95.56 135 ASP B CA 1
ATOM 2425 C C . ASP B 1 135 ? 11.055 17.344 3.297 1 95.56 135 ASP B C 1
ATOM 2427 O O . ASP B 1 135 ? 11.078 16.125 3.104 1 95.56 135 ASP B O 1
ATOM 2431 N N . HIS B 1 136 ? 11.625 18.172 2.469 1 94.69 136 HIS B N 1
ATOM 2432 C CA . HIS B 1 136 ? 12.148 17.781 1.167 1 94.69 136 HIS B CA 1
ATOM 2433 C C . HIS B 1 136 ? 13.625 17.406 1.256 1 94.69 136 HIS B C 1
ATOM 2435 O O . HIS B 1 136 ? 14.25 17.062 0.247 1 94.69 136 HIS B O 1
ATOM 2441 N N . THR B 1 137 ? 14.141 17.547 2.518 1 92.8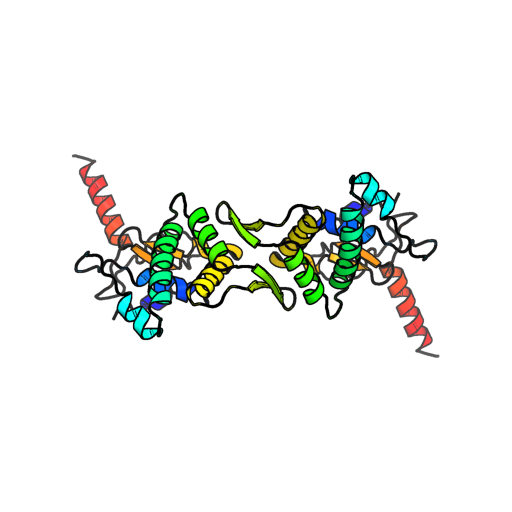1 137 THR B N 1
ATOM 2442 C CA . THR B 1 137 ? 15.555 17.219 2.641 1 92.81 137 THR B CA 1
ATOM 2443 C C . THR B 1 137 ? 15.789 15.734 2.332 1 92.81 137 THR B C 1
ATOM 2445 O O . THR B 1 137 ? 14.875 14.922 2.471 1 92.81 137 THR B O 1
ATOM 2448 N N . ARG B 1 138 ? 16.938 15.336 1.911 1 91.69 138 ARG B N 1
ATOM 2449 C CA . ARG B 1 138 ? 17.281 13.992 1.456 1 91.69 138 ARG B CA 1
ATOM 2450 C C . ARG B 1 138 ? 17.078 12.969 2.568 1 91.69 138 ARG B C 1
ATOM 2452 O O . ARG B 1 138 ? 16.484 11.914 2.344 1 91.69 138 ARG B O 1
ATOM 2459 N N . ASN B 1 139 ? 17.516 13.266 3.805 1 92.94 139 ASN B N 1
ATOM 2460 C CA . ASN B 1 139 ? 17.469 12.297 4.895 1 92.94 139 ASN B CA 1
ATOM 2461 C C . ASN B 1 139 ? 16.234 12.492 5.773 1 92.94 139 ASN B C 1
ATOM 2463 O O . ASN B 1 139 ? 16.031 11.742 6.73 1 92.94 139 ASN B O 1
ATOM 2467 N N . GLY B 1 140 ? 15.461 13.5 5.461 1 92.5 140 GLY B N 1
ATOM 2468 C CA . GLY B 1 140 ? 14.266 13.766 6.246 1 92.5 140 GLY B CA 1
ATOM 2469 C C . GLY B 1 140 ? 14.562 14.312 7.629 1 92.5 140 GLY B C 1
ATOM 2470 O O . GLY B 1 140 ? 13.852 14.008 8.586 1 92.5 140 GLY B O 1
ATOM 2471 N N . GLY B 1 141 ? 15.523 15.07 7.695 1 93.06 141 GLY B N 1
ATOM 2472 C CA . GLY B 1 141 ? 15.992 15.445 9.016 1 93.06 141 GLY B CA 1
ATOM 2473 C C . GLY B 1 141 ? 15.594 16.859 9.406 1 93.06 141 GLY B C 1
ATOM 2474 O O . GLY B 1 141 ? 15.977 17.344 10.469 1 93.06 141 GLY B O 1
ATOM 2475 N N . LYS B 1 142 ? 14.883 17.516 8.531 1 92.25 142 LYS B N 1
ATOM 2476 C CA . LYS B 1 142 ? 14.492 18.891 8.828 1 92.25 142 LYS B CA 1
ATOM 2477 C C . LYS B 1 142 ? 13.602 18.953 10.07 1 92.25 142 LYS B C 1
ATOM 2479 O O . LYS B 1 142 ? 12.625 18.219 10.18 1 92.25 142 LYS B O 1
ATOM 2484 N N . ARG B 1 143 ? 13.938 19.859 10.953 1 91.94 143 ARG B N 1
ATOM 2485 C CA . ARG B 1 143 ? 13.219 19.938 12.219 1 91.94 143 ARG B CA 1
ATOM 2486 C C . ARG B 1 143 ? 12.281 21.125 12.258 1 91.94 143 ARG B C 1
ATOM 2488 O O . ARG B 1 143 ? 11.195 21.062 12.844 1 91.94 143 ARG B O 1
ATOM 2495 N N . TRP B 1 144 ? 12.781 22.234 11.641 1 90.69 144 TRP B N 1
ATOM 2496 C CA . TRP B 1 144 ? 12.062 23.484 11.734 1 90.69 144 TRP B CA 1
ATOM 2497 C C . TRP B 1 144 ? 11.438 23.875 10.398 1 90.69 144 TRP B C 1
ATOM 2499 O O . TRP B 1 144 ? 12.016 23.609 9.344 1 90.69 144 TRP B O 1
ATOM 2509 N N . CYS B 1 145 ? 10.359 24.562 10.445 1 90.69 145 CYS B N 1
ATOM 2510 C CA . CYS B 1 145 ? 9.672 24.969 9.219 1 90.69 145 CYS B CA 1
ATOM 2511 C C . CYS B 1 145 ? 10.5 25.984 8.453 1 90.69 145 CYS B C 1
ATOM 2513 O O . CYS B 1 145 ? 10.469 26.016 7.219 1 90.69 145 CYS B O 1
ATOM 2515 N N . LEU B 1 146 ? 11.164 26.859 9.211 1 86.25 146 LEU B N 1
ATOM 2516 C CA . LEU B 1 146 ? 12.039 27.828 8.578 1 86.25 146 LEU B CA 1
ATOM 2517 C C . LEU B 1 146 ? 13.227 28.156 9.477 1 86.25 146 LEU B C 1
ATOM 2519 O O . LEU B 1 146 ? 13.078 28.25 10.695 1 86.25 146 LEU B O 1
ATOM 2523 N N . MET B 1 147 ? 14.312 28.297 8.891 1 81.94 147 MET B N 1
ATOM 2524 C CA . MET B 1 147 ? 15.516 28.75 9.586 1 81.94 147 MET B CA 1
ATOM 2525 C C . MET B 1 147 ? 15.648 30.266 9.508 1 81.94 147 MET B C 1
ATOM 2527 O O . MET B 1 147 ? 16.172 30.891 10.422 1 81.94 147 MET B O 1
ATOM 2531 N N . THR B 1 148 ? 15.203 30.75 8.359 1 77.12 148 THR B N 1
ATOM 2532 C CA . THR B 1 148 ? 15.258 32.188 8.188 1 77.12 148 THR B CA 1
ATOM 2533 C C . THR B 1 148 ? 13.867 32.75 7.859 1 77.12 148 THR B C 1
ATOM 2535 O O . THR B 1 148 ? 13.086 32.125 7.152 1 77.12 148 THR B O 1
ATOM 2538 N N . ALA B 1 149 ? 13.617 33.875 8.453 1 69.69 149 ALA B N 1
ATOM 2539 C CA . ALA B 1 149 ? 12.289 34.469 8.281 1 69.69 149 ALA B CA 1
ATOM 2540 C C . ALA B 1 149 ? 12 34.719 6.805 1 69.69 149 ALA B C 1
ATOM 2542 O O . ALA B 1 149 ? 12.859 35.25 6.078 1 69.69 149 ALA B O 1
ATOM 2543 N N . GLY B 1 150 ? 11.297 34 6.016 1 60.88 150 GLY B N 1
ATOM 2544 C CA . GLY B 1 150 ? 11 34.094 4.598 1 60.88 150 GLY B CA 1
ATOM 2545 C C . GLY B 1 150 ? 10.148 35.312 4.254 1 60.88 150 GLY B C 1
ATOM 2546 O O . GLY B 1 150 ? 9.641 35.406 3.135 1 60.88 150 GLY B O 1
ATOM 2547 N N . GLY B 1 151 ? 10.031 36.25 5.234 1 58.34 151 GLY B N 1
ATOM 2548 C CA . GLY B 1 151 ? 9.234 37.438 4.992 1 58.34 151 GLY B CA 1
ATOM 2549 C C . GLY B 1 151 ? 8.641 38.031 6.254 1 58.34 151 GLY B C 1
ATOM 2550 O O . GLY B 1 151 ? 8.984 37.625 7.363 1 58.34 151 GLY B O 1
ATOM 2551 N N . PRO B 1 152 ? 7.836 39.094 6.012 1 58.03 152 PRO B N 1
ATOM 2552 C CA . PRO B 1 152 ? 7.305 39.812 7.16 1 58.03 152 PRO B CA 1
ATOM 2553 C C . PRO B 1 152 ? 6.512 38.938 8.117 1 58.03 152 PRO B C 1
ATOM 2555 O O . PRO B 1 152 ? 6.488 39.188 9.32 1 58.03 152 PRO B O 1
ATOM 2558 N N . ASP B 1 153 ? 6.012 37.875 7.551 1 60.62 153 ASP B N 1
ATOM 2559 C CA . ASP B 1 153 ? 5.164 37.031 8.375 1 60.62 153 ASP B CA 1
ATOM 2560 C C . ASP B 1 153 ? 5.855 35.688 8.688 1 60.62 153 ASP B C 1
ATOM 2562 O O . ASP B 1 153 ? 5.246 34.812 9.273 1 60.62 153 ASP B O 1
ATOM 2566 N N . GLY B 1 154 ? 7.055 35.781 8.188 1 67.88 154 GLY B N 1
ATOM 2567 C CA . GLY B 1 154 ? 7.793 34.531 8.406 1 67.88 154 GLY B CA 1
ATOM 2568 C C . GLY B 1 154 ? 8.531 34.5 9.734 1 67.88 154 GLY B C 1
ATOM 2569 O O . GLY B 1 154 ? 8.867 35.562 10.281 1 67.88 154 GLY B O 1
ATOM 2570 N N . ARG B 1 155 ? 8.547 33.438 10.438 1 76.44 155 ARG B N 1
ATOM 2571 C CA . ARG B 1 155 ? 9.281 33.25 11.688 1 76.44 155 ARG B CA 1
ATOM 2572 C C . ARG B 1 155 ? 10.484 32.344 11.477 1 76.44 155 ARG B C 1
ATOM 2574 O O . ARG B 1 155 ? 10.391 31.328 10.773 1 76.44 155 ARG B O 1
ATOM 2581 N N . SER B 1 156 ? 11.547 32.781 11.875 1 83.25 156 SER B N 1
ATOM 2582 C CA . SER B 1 156 ? 12.75 31.969 11.836 1 83.25 156 SER B CA 1
ATOM 2583 C C . SER B 1 156 ? 12.789 31 13.008 1 83.25 156 SER B C 1
ATOM 2585 O O . SER B 1 156 ? 13.609 31.141 13.922 1 83.25 156 SER B O 1
ATOM 2587 N N . CYS B 1 157 ? 11.984 30.031 12.961 1 87.94 157 CYS B N 1
ATOM 2588 C CA . CYS B 1 157 ? 11.789 29.125 14.086 1 87.94 157 CYS B CA 1
ATOM 2589 C C . CYS B 1 157 ? 13.094 28.453 14.484 1 87.94 157 CYS B C 1
ATOM 2591 O O . CYS B 1 157 ? 13.414 28.344 15.672 1 87.94 157 CYS B O 1
ATOM 2593 N N . GLY B 1 158 ? 13.844 28.031 13.516 1 85.94 158 GLY B N 1
ATOM 2594 C CA . GLY B 1 158 ? 15.102 27.375 13.805 1 85.94 158 GLY B CA 1
ATOM 2595 C C . GLY B 1 158 ? 16.109 28.281 14.484 1 85.94 158 GLY B C 1
ATOM 2596 O O . GLY B 1 158 ? 16.703 27.906 15.508 1 85.94 158 GLY B O 1
ATOM 2597 N N . THR B 1 159 ? 16.297 29.422 13.953 1 84.06 159 THR B N 1
ATOM 2598 C CA . THR B 1 159 ? 17.25 30.375 14.5 1 84.06 159 THR B CA 1
ATOM 2599 C C . THR B 1 159 ? 16.859 30.781 15.914 1 84.06 159 THR B C 1
ATOM 2601 O O . THR B 1 159 ? 17.703 30.891 16.797 1 84.06 159 THR B O 1
ATOM 2604 N N . ILE B 1 160 ? 15.609 31.047 16.031 1 82.5 160 ILE B N 1
ATOM 2605 C CA . ILE B 1 160 ? 15.094 31.438 17.344 1 82.5 160 ILE B CA 1
ATOM 2606 C C . ILE B 1 160 ? 15.398 30.359 18.375 1 82.5 160 ILE B C 1
ATOM 2608 O O . ILE B 1 160 ? 15.852 30.656 19.484 1 82.5 160 ILE B O 1
ATOM 2612 N N . ALA B 1 161 ? 15.156 29.125 18.047 1 85.81 161 ALA B N 1
ATOM 2613 C CA . ALA B 1 161 ? 15.414 28 18.938 1 85.81 161 ALA B CA 1
ATOM 2614 C C . ALA B 1 161 ? 16.906 27.875 19.25 1 85.81 161 ALA B C 1
ATOM 2616 O O . ALA B 1 161 ? 17.297 27.609 20.391 1 85.81 161 ALA B O 1
ATOM 2617 N N . LYS B 1 162 ? 17.656 27.969 18.25 1 85.75 162 LYS B N 1
ATOM 2618 C CA . LYS B 1 162 ? 19.094 27.859 18.422 1 85.75 162 LYS B CA 1
ATOM 2619 C C . LYS B 1 162 ? 19.625 28.938 19.375 1 85.75 162 LYS B C 1
ATOM 2621 O O . LYS B 1 162 ? 20.453 28.672 20.234 1 85.75 162 LYS B O 1
ATOM 2626 N N . VAL B 1 163 ? 19.219 30.156 19.188 1 85.44 163 VAL B N 1
ATOM 2627 C CA . V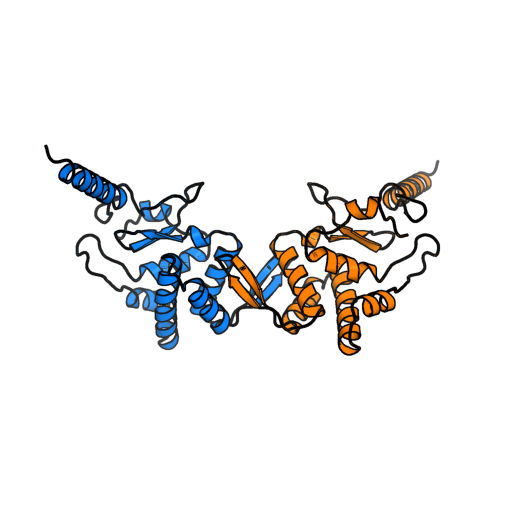AL B 1 163 ? 19.641 31.281 20.031 1 85.44 163 VAL B CA 1
ATOM 2628 C C . VAL B 1 163 ? 19.188 31.062 21.469 1 85.44 163 VAL B C 1
ATOM 2630 O O . VAL B 1 163 ? 19.953 31.281 22.406 1 85.44 163 VAL B O 1
ATOM 2633 N N . ARG B 1 164 ? 17.984 30.625 21.562 1 84.5 164 ARG B N 1
ATOM 2634 C CA . ARG B 1 164 ? 17.453 30.328 22.891 1 84.5 164 ARG B CA 1
ATOM 2635 C C . ARG B 1 164 ? 18.281 29.266 23.594 1 84.5 164 ARG B C 1
ATOM 2637 O O . ARG B 1 164 ? 18.609 29.391 24.781 1 84.5 164 ARG B O 1
ATOM 2644 N N . SER B 1 165 ? 18.578 28.25 22.875 1 85.56 165 SER B N 1
ATOM 2645 C CA . SER B 1 165 ? 19.391 27.172 23.438 1 85.56 165 SER B CA 1
ATOM 2646 C C . SER B 1 165 ? 20.781 27.672 23.828 1 85.56 165 SER B C 1
ATOM 2648 O O . SER B 1 165 ? 21.312 27.281 24.859 1 85.56 165 SER B O 1
ATOM 2650 N N . HIS B 1 166 ? 21.359 28.453 23.016 1 86.19 166 HIS B N 1
ATOM 2651 C CA . HIS B 1 166 ? 22.672 29.031 23.281 1 86.19 166 HIS B CA 1
ATOM 2652 C C . HIS B 1 166 ? 22.641 29.891 24.547 1 86.19 166 HIS B C 1
ATOM 2654 O O . HIS B 1 166 ? 23.531 29.797 25.391 1 86.19 166 HIS B O 1
ATOM 2660 N N . ARG B 1 167 ? 21.625 30.641 24.703 1 87.5 167 ARG B N 1
ATOM 2661 C CA . ARG B 1 167 ? 21.469 31.5 25.859 1 87.5 167 ARG B CA 1
ATOM 2662 C C . ARG B 1 167 ? 21.312 30.688 27.141 1 87.5 167 ARG B C 1
ATOM 2664 O O . ARG B 1 167 ? 21.875 31.031 28.172 1 87.5 167 ARG B O 1
ATOM 2671 N N . GLN B 1 168 ? 20.609 29.656 27.016 1 85 168 GLN B N 1
ATOM 2672 C CA . GLN B 1 168 ? 20.406 28.781 28.156 1 85 168 GLN B CA 1
ATOM 2673 C C . GLN B 1 168 ? 21.688 28.078 28.562 1 85 168 GLN B C 1
ATOM 2675 O O . GLN B 1 168 ? 21.969 27.922 29.75 1 85 168 GLN B O 1
ATOM 2680 N N . ARG B 1 169 ? 22.469 27.672 27.578 1 79.5 169 ARG B N 1
ATOM 2681 C CA . ARG B 1 169 ? 23.75 27.047 27.859 1 79.5 169 ARG B CA 1
ATOM 2682 C C . ARG B 1 169 ? 24.734 28.031 28.484 1 79.5 169 ARG B C 1
ATOM 2684 O O . ARG B 1 169 ? 25.5 27.656 29.375 1 79.5 169 ARG B O 1
ATOM 2691 N N . GLN B 1 170 ? 24.594 29.234 28.094 1 81.69 170 GLN B N 1
ATOM 2692 C CA . GLN B 1 170 ? 25.453 30.281 28.641 1 81.69 170 GLN B CA 1
ATOM 2693 C C . GLN B 1 170 ? 25.031 30.656 30.047 1 81.69 170 GLN B C 1
ATOM 2695 O O . GLN B 1 170 ? 25.875 30.922 30.906 1 81.69 170 GLN B O 1
ATOM 2700 N N . ALA B 1 171 ? 23.891 30.688 30.312 1 76.81 171 ALA B N 1
ATOM 2701 C CA . ALA B 1 171 ? 23.391 31 31.656 1 76.81 171 ALA B CA 1
ATOM 2702 C C . ALA B 1 171 ? 23.703 29.875 32.625 1 76.81 171 ALA B C 1
ATOM 2704 O O . ALA B 1 171 ? 23.828 30.109 33.844 1 76.81 171 ALA B O 1
ATOM 2705 N N . ALA B 1 172 ? 23.844 28.766 32.156 1 76.12 172 ALA B N 1
ATOM 2706 C CA . ALA B 1 172 ? 24.125 27.609 33 1 76.12 172 ALA B CA 1
ATOM 2707 C C . ALA B 1 172 ? 25.625 27.516 33.281 1 76.12 172 ALA B C 1
ATOM 2709 O O . ALA B 1 172 ? 26.031 26.781 34.188 1 76.12 172 ALA B O 1
ATOM 2710 N N . GLN B 1 173 ? 26.516 28.094 32.469 1 69.06 173 GLN B N 1
ATOM 2711 C CA . GLN B 1 173 ? 27.938 28.172 32.781 1 69.06 173 GLN B CA 1
ATOM 2712 C C . GLN B 1 173 ? 28.266 29.469 33.531 1 69.06 173 GLN B C 1
ATOM 2714 O O . GLN B 1 173 ? 28.547 30.5 32.906 1 69.06 173 GLN B O 1
ATOM 2719 N N . PRO B 1 174 ? 27.719 29.438 34.688 1 56.34 174 PRO B N 1
ATOM 2720 C CA . PRO B 1 174 ? 28.109 30.641 35.438 1 56.34 174 PRO B CA 1
ATOM 2721 C C . PRO B 1 174 ? 29.609 30.938 35.344 1 56.34 174 PRO B C 1
ATOM 2723 O O . PRO B 1 174 ? 30.406 30.031 35.094 1 56.34 174 PRO B O 1
ATOM 2726 N N . PHE B 1 175 ? 29.953 32.188 35.312 1 50.81 175 PHE B N 1
ATOM 2727 C CA . PHE B 1 175 ? 31.359 32.5 35.594 1 50.81 175 PHE B CA 1
ATOM 2728 C C . PHE B 1 175 ? 31.875 31.641 36.75 1 50.81 175 PHE B C 1
ATOM 2730 O O . PHE B 1 175 ? 31.109 31.312 37.656 1 50.81 175 PHE B O 1
#

Secondary structure (DSSP, 8-state):
--STTGGGGGPPSTTHHHHHHHHTTEE--TTT---EE-HHHHHHHTT--HHHHHHHHHHHHHHHHHHTT-TTHHHHHHHHHHHTT-EEEEETTEEEEE--SSHHHHHHHHHHHHHHTT-GGGEEE-TTT--EEE--STTS---SS-SS--STT---HHHHHHHHHHHHHHHHS--/--STTTTGGGPPSTTHHHHHHHHTTEE--TTT---EE-HHHHHHHTT--HHHHHHHHHHHHHHHHHHTT-TTHHHHHHHHHHHTT-EEEEETTEEEEE--SSHHHHHHHHHHHHHHTT-GGGEEE-TTT--EEE--SSSS---SS-SS--STT---HHHHHHHHHHHHHHHHS--